Protein AF-A0A1J4K9N5-F1 (afdb_monomer_lite)

Structure (mmCIF, N/CA/C/O backbone):
data_AF-A0A1J4K9N5-F1
#
_entry.id   AF-A0A1J4K9N5-F1
#
loop_
_atom_site.group_PDB
_atom_site.id
_atom_site.type_symbol
_atom_site.label_atom_id
_atom_site.label_alt_id
_atom_site.label_comp_id
_atom_site.label_asym_id
_atom_site.label_entity_id
_atom_site.label_seq_id
_atom_site.pdbx_PDB_ins_code
_atom_site.Cartn_x
_atom_site.Cartn_y
_atom_site.Cartn_z
_atom_site.occupancy
_atom_site.B_iso_or_equiv
_atom_site.auth_seq_id
_atom_site.auth_comp_id
_atom_site.auth_asym_id
_atom_site.auth_atom_id
_atom_site.pdbx_PDB_model_num
ATOM 1 N N . MET A 1 1 ? -30.876 -18.344 47.794 1.00 46.56 1 MET A N 1
ATOM 2 C CA . MET A 1 1 ? -30.012 -17.490 46.956 1.00 46.56 1 MET A CA 1
ATOM 3 C C . MET A 1 1 ? -30.070 -18.061 45.551 1.00 46.56 1 MET A C 1
ATOM 5 O O . MET A 1 1 ? -29.537 -19.138 45.329 1.00 46.56 1 MET A O 1
ATOM 9 N N . LEU A 1 2 ? -30.858 -17.427 44.683 1.00 43.66 2 LEU A N 1
ATOM 10 C CA . LEU A 1 2 ? -31.066 -17.804 43.283 1.00 43.66 2 LEU A CA 1
ATOM 11 C C . LEU A 1 2 ? -29.971 -17.127 42.459 1.00 43.66 2 LEU A C 1
ATOM 13 O O . LEU A 1 2 ? -29.830 -15.909 42.538 1.00 43.66 2 LEU A O 1
ATOM 17 N N . VAL A 1 3 ? -29.173 -17.913 41.740 1.00 49.91 3 VAL A N 1
ATOM 18 C CA . VAL A 1 3 ? -28.167 -17.405 40.804 1.00 49.91 3 VAL A CA 1
ATOM 19 C C . VAL A 1 3 ? -28.665 -17.743 39.407 1.00 49.91 3 VAL A C 1
ATOM 21 O O . VAL A 1 3 ? -28.714 -18.915 39.034 1.00 49.91 3 VAL A O 1
ATOM 24 N N . ASP A 1 4 ? -29.085 -16.712 38.679 1.00 50.59 4 ASP A N 1
ATOM 25 C CA . ASP A 1 4 ? -29.524 -16.798 37.291 1.00 50.59 4 ASP A CA 1
ATOM 26 C C . ASP A 1 4 ? -28.351 -17.196 36.385 1.00 50.59 4 ASP A C 1
ATOM 28 O O . ASP A 1 4 ? -27.328 -16.512 36.312 1.00 50.59 4 ASP A O 1
ATOM 32 N N . GLN A 1 5 ? -28.511 -18.313 35.674 1.00 48.88 5 GLN A N 1
ATOM 33 C CA . GLN A 1 5 ? -27.668 -18.674 34.539 1.00 48.88 5 GLN A CA 1
ATOM 34 C C . GLN A 1 5 ? -28.148 -17.903 33.307 1.00 48.88 5 GLN A C 1
ATOM 36 O O . GLN A 1 5 ? -29.187 -18.215 32.728 1.00 48.88 5 GLN A O 1
ATOM 41 N N . ILE A 1 6 ? -27.378 -16.898 32.893 1.00 50.75 6 ILE A N 1
ATOM 42 C CA . ILE A 1 6 ? -27.563 -16.234 31.602 1.00 50.75 6 ILE A CA 1
ATOM 43 C C . ILE A 1 6 ? -26.941 -17.119 30.519 1.00 50.75 6 ILE A C 1
ATOM 45 O O . ILE A 1 6 ? -25.730 -17.332 30.468 1.00 50.75 6 ILE A O 1
ATOM 49 N N . VAL A 1 7 ? -27.813 -17.636 29.659 1.00 48.59 7 VAL A N 1
ATOM 50 C CA . VAL A 1 7 ? -27.507 -18.375 28.435 1.00 48.59 7 VAL A CA 1
ATOM 51 C C . VAL A 1 7 ? -26.908 -17.407 27.409 1.00 48.59 7 VAL A C 1
ATOM 53 O O . VAL A 1 7 ? -27.599 -16.533 26.893 1.00 48.59 7 VAL A O 1
ATOM 56 N N . LEU A 1 8 ? -25.620 -17.565 27.101 1.00 47.19 8 LEU A N 1
ATOM 57 C CA . LEU A 1 8 ? -24.963 -16.967 25.935 1.00 47.19 8 LEU A CA 1
ATOM 58 C C . LEU A 1 8 ? -24.923 -18.015 24.821 1.00 47.19 8 LEU A C 1
ATOM 60 O O . LEU A 1 8 ? -24.012 -18.830 24.776 1.00 47.19 8 LEU A O 1
ATOM 64 N N . ASN A 1 9 ? -25.919 -17.999 23.940 1.00 48.56 9 ASN A N 1
ATOM 65 C CA . ASN A 1 9 ? -25.899 -18.718 22.668 1.00 48.56 9 ASN A CA 1
ATOM 66 C C . ASN A 1 9 ? -26.819 -17.982 21.694 1.00 48.56 9 ASN A C 1
ATOM 68 O O . ASN A 1 9 ? -28.010 -18.250 21.698 1.00 48.56 9 ASN A O 1
ATOM 72 N N . ASP A 1 10 ? -26.280 -17.044 20.907 1.00 42.91 10 ASP A N 1
ATOM 73 C CA . ASP A 1 10 ? -26.915 -16.570 19.662 1.00 42.91 10 ASP A CA 1
ATOM 74 C C . ASP A 1 10 ? -25.973 -15.657 18.850 1.00 42.91 10 ASP A C 1
ATOM 76 O O . ASP A 1 10 ? -26.214 -14.468 18.656 1.00 42.91 10 ASP A O 1
ATOM 80 N N . PHE A 1 11 ? -24.865 -16.212 18.345 1.00 45.44 11 PHE A N 1
ATOM 81 C CA . PHE A 1 11 ? -23.993 -15.514 17.381 1.00 45.44 11 PHE A CA 1
ATOM 82 C C . PHE A 1 11 ? -23.704 -16.329 16.113 1.00 45.44 11 PHE A C 1
ATOM 84 O O . PHE A 1 11 ? -22.646 -16.213 15.508 1.00 45.44 11 PHE A O 1
ATOM 91 N N . ASN A 1 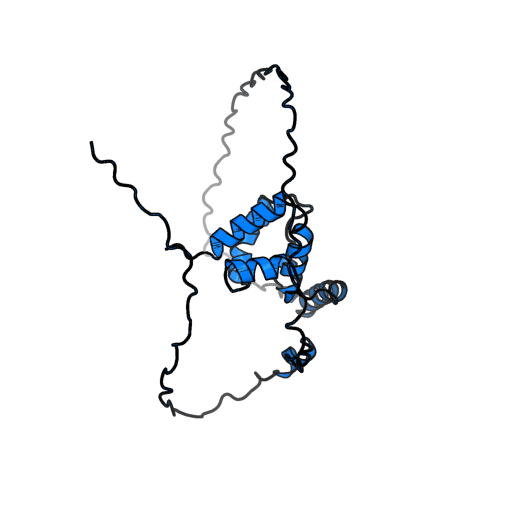12 ? -24.676 -17.130 15.671 1.00 44.84 12 ASN A N 1
ATOM 92 C CA . ASN A 1 12 ? -24.651 -17.765 14.353 1.00 44.84 12 ASN A CA 1
ATOM 93 C C . ASN A 1 12 ? -26.018 -17.634 13.671 1.00 44.84 12 ASN A C 1
ATOM 95 O O . ASN A 1 12 ? -26.790 -18.585 13.589 1.00 44.84 12 ASN A O 1
ATOM 99 N N . ARG A 1 13 ? -26.320 -16.438 13.153 1.00 41.53 13 ARG A N 1
ATOM 100 C CA . ARG A 1 13 ? -27.321 -16.283 12.089 1.00 41.53 13 ARG A CA 1
ATOM 101 C C . ARG A 1 13 ? -26.616 -15.897 10.789 1.00 41.53 13 ARG A C 1
ATOM 103 O O . ARG A 1 13 ? -25.984 -14.842 10.757 1.00 41.53 13 ARG A O 1
ATOM 110 N N . PRO A 1 14 ? -26.736 -16.687 9.710 1.00 45.00 14 PRO A N 1
ATOM 111 C CA . PRO A 1 14 ? -26.337 -16.226 8.389 1.00 45.00 14 PRO A CA 1
ATOM 112 C C . PRO A 1 14 ? -27.265 -15.083 7.954 1.00 45.00 14 PRO A C 1
ATOM 114 O O . PRO A 1 14 ? -28.492 -15.208 7.989 1.00 45.00 14 PRO A O 1
ATOM 117 N N . LEU A 1 15 ? -26.679 -13.953 7.554 1.00 42.34 15 LEU A N 1
ATOM 118 C CA . LEU A 1 15 ? -27.414 -12.847 6.942 1.00 42.34 15 LEU A CA 1
ATOM 119 C C . LEU A 1 15 ? -27.911 -13.291 5.561 1.00 42.34 15 LEU A C 1
ATOM 121 O O . LEU A 1 15 ? -27.152 -13.367 4.597 1.00 42.34 15 LEU A O 1
ATOM 125 N N . ASN A 1 16 ? -29.200 -13.606 5.484 1.00 37.91 16 ASN A N 1
ATOM 126 C CA . ASN A 1 16 ? -29.900 -13.924 4.248 1.00 37.91 16 ASN A CA 1
ATOM 127 C C . ASN A 1 16 ? -30.175 -12.615 3.479 1.00 37.91 16 ASN A C 1
ATOM 129 O O . ASN A 1 16 ? -31.103 -11.881 3.809 1.00 37.91 16 ASN A O 1
ATOM 133 N N . PHE A 1 17 ? -29.354 -12.298 2.473 1.00 45.88 17 PHE A N 1
ATOM 134 C CA . PHE A 1 17 ? -29.485 -11.100 1.623 1.00 45.88 17 PHE A CA 1
ATOM 135 C C . PHE A 1 17 ? -30.453 -11.296 0.438 1.00 45.88 17 PHE A C 1
ATOM 137 O O . PHE A 1 17 ? -30.261 -10.742 -0.643 1.00 45.88 17 PHE A O 1
ATOM 144 N N . SER A 1 18 ? -31.530 -12.052 0.637 1.00 40.12 18 SER A N 1
ATOM 145 C CA . SER A 1 18 ? -32.535 -12.319 -0.400 1.00 40.12 18 SER A CA 1
ATOM 146 C C . SER A 1 18 ? -33.712 -11.342 -0.328 1.00 40.12 18 SER A C 1
ATOM 148 O O . SER A 1 18 ? -34.856 -11.767 -0.242 1.00 40.12 18 SER A O 1
ATOM 150 N N . SER A 1 19 ? -33.452 -10.030 -0.334 1.00 48.50 19 SER A N 1
ATOM 151 C CA . SER A 1 19 ? -34.505 -9.019 -0.547 1.00 48.50 19 SER A CA 1
ATOM 152 C C . SER A 1 19 ? -33.938 -7.607 -0.710 1.00 48.50 19 SER A C 1
ATOM 154 O O . SER A 1 19 ? -34.098 -6.757 0.160 1.00 48.50 19 SER A O 1
ATOM 156 N N . ILE A 1 20 ? -33.303 -7.334 -1.853 1.00 38.91 20 ILE A N 1
ATOM 157 C CA . ILE A 1 20 ? -33.254 -5.978 -2.425 1.00 38.91 20 ILE A CA 1
ATOM 158 C C . ILE A 1 20 ? -33.596 -6.106 -3.908 1.00 38.91 20 ILE A C 1
ATOM 160 O O . ILE A 1 20 ? -32.750 -6.055 -4.796 1.00 38.91 20 ILE A O 1
ATOM 164 N N . SER A 1 21 ? -34.878 -6.333 -4.167 1.00 42.94 21 SER A N 1
ATOM 165 C CA . SER A 1 21 ? -35.480 -6.092 -5.469 1.00 42.94 21 SER A CA 1
ATOM 166 C C . SER A 1 21 ? -36.267 -4.786 -5.390 1.00 42.94 21 SER A C 1
ATOM 168 O O . SER A 1 21 ? -36.983 -4.551 -4.424 1.00 42.94 21 SER A O 1
ATOM 170 N N . GLN A 1 22 ? -36.180 -4.011 -6.473 1.00 42.81 22 GLN A N 1
ATOM 171 C CA . GLN A 1 22 ? -37.105 -2.946 -6.876 1.00 42.81 22 GLN A CA 1
ATOM 172 C C . GLN A 1 22 ? -36.884 -1.545 -6.281 1.00 42.81 22 GLN A C 1
ATOM 174 O O . GLN A 1 22 ? -37.670 -1.052 -5.480 1.00 42.81 22 GLN A O 1
ATOM 179 N N . TYR A 1 23 ? -35.922 -0.816 -6.858 1.00 40.59 23 TYR A N 1
ATOM 180 C CA . TYR A 1 23 ? -36.083 0.628 -7.055 1.00 40.59 23 TYR A CA 1
ATOM 181 C C . TYR A 1 23 ? -36.214 0.942 -8.549 1.00 40.59 23 TYR A C 1
ATOM 183 O O . TYR A 1 23 ? -35.249 1.041 -9.298 1.00 40.59 23 TYR A O 1
ATOM 191 N N . LYS A 1 24 ? -37.486 1.004 -8.947 1.00 39.25 24 LYS A N 1
ATOM 192 C CA . LYS A 1 24 ? -38.124 1.908 -9.914 1.00 39.25 24 LYS A CA 1
ATOM 193 C C . LYS A 1 24 ? -37.169 2.856 -10.669 1.00 39.25 24 LYS A C 1
ATOM 195 O O . LYS A 1 24 ? -36.730 3.870 -10.134 1.00 39.25 24 LYS A O 1
ATOM 200 N N . ILE A 1 25 ? -36.942 2.560 -11.949 1.00 38.38 25 ILE A N 1
ATOM 201 C CA . ILE A 1 25 ? -36.422 3.512 -12.939 1.00 38.38 25 ILE A CA 1
ATOM 202 C C . ILE A 1 25 ? -37.556 4.500 -13.236 1.00 38.38 25 ILE A C 1
ATOM 204 O O . ILE A 1 25 ? -38.575 4.125 -13.813 1.00 38.38 25 ILE A O 1
ATOM 208 N N . ALA A 1 26 ? -37.403 5.747 -12.796 1.00 40.56 26 ALA A N 1
ATOM 209 C CA . ALA A 1 26 ? -38.238 6.854 -13.239 1.00 40.56 26 ALA A CA 1
ATOM 210 C C . ALA A 1 26 ? -37.535 7.556 -14.409 1.00 40.56 26 ALA A C 1
ATOM 212 O O . ALA A 1 26 ? -36.378 7.961 -14.299 1.00 40.56 26 ALA A O 1
ATOM 213 N N . ASN A 1 27 ? -38.252 7.645 -15.527 1.00 40.47 27 ASN A N 1
ATOM 214 C CA . ASN A 1 27 ? -37.846 8.291 -16.768 1.00 40.47 27 ASN A CA 1
ATOM 215 C C . ASN A 1 27 ? -37.402 9.743 -16.548 1.00 40.47 27 ASN A C 1
ATOM 217 O O . ASN A 1 27 ? -38.128 10.540 -15.956 1.00 40.47 27 ASN A O 1
ATOM 221 N N . LEU A 1 28 ? -36.243 10.090 -17.106 1.00 39.09 28 LEU A N 1
ATOM 222 C CA . LEU A 1 28 ? -35.783 11.464 -17.295 1.00 39.09 28 LEU A CA 1
ATOM 223 C C . LEU A 1 28 ? -35.374 11.616 -18.764 1.00 39.09 28 LEU A C 1
ATOM 225 O O . LEU A 1 28 ? -34.211 11.494 -19.139 1.00 39.09 28 LEU A O 1
ATOM 229 N N . GLU A 1 29 ? -36.381 11.842 -19.606 1.00 47.94 29 GLU A N 1
ATOM 230 C CA . GLU A 1 29 ? -36.210 12.431 -20.930 1.00 47.94 29 GLU A CA 1
ATOM 231 C C . GLU A 1 29 ? -36.034 13.943 -20.758 1.00 47.94 29 GLU A C 1
ATOM 233 O O . GLU A 1 29 ? -37.021 14.654 -20.602 1.00 47.94 29 GLU A O 1
ATOM 238 N N . VAL A 1 30 ? -34.800 14.459 -20.796 1.00 40.97 30 VAL A N 1
ATOM 239 C CA . VAL A 1 30 ? -34.563 15.879 -21.106 1.00 40.97 30 VAL A CA 1
ATOM 240 C C . VAL A 1 30 ? -33.263 16.048 -21.904 1.00 40.97 30 VAL A C 1
ATOM 242 O O . VAL A 1 30 ? -32.161 15.897 -21.391 1.00 40.97 30 VAL A O 1
ATOM 245 N N . ASN A 1 31 ? -33.459 16.431 -23.167 1.00 34.97 31 ASN A N 1
ATOM 246 C CA . ASN A 1 31 ? -32.589 17.194 -24.066 1.00 34.97 31 ASN A CA 1
ATOM 247 C C . ASN A 1 31 ? -31.181 16.684 -24.411 1.00 34.97 31 ASN A C 1
ATOM 249 O O . ASN A 1 31 ? -30.160 17.073 -23.846 1.00 34.97 31 ASN A O 1
ATOM 253 N N . ASN A 1 32 ? -31.148 16.000 -25.555 1.00 39.22 32 ASN A N 1
ATOM 254 C CA . ASN A 1 32 ? -30.064 16.080 -26.526 1.00 39.22 32 ASN A CA 1
ATOM 255 C C . ASN A 1 32 ? -29.817 17.535 -26.962 1.00 39.22 32 ASN A C 1
ATOM 257 O O . ASN A 1 32 ? -30.654 18.111 -27.652 1.00 39.22 32 ASN A O 1
ATOM 261 N N . ASN A 1 33 ? -28.641 18.097 -26.660 1.00 39.88 33 ASN A N 1
ATOM 262 C CA . ASN A 1 33 ? -27.932 18.952 -27.616 1.00 39.88 33 ASN A CA 1
ATOM 263 C C . ASN A 1 33 ? -26.447 19.152 -27.253 1.00 39.88 33 ASN A C 1
ATOM 265 O O . ASN A 1 33 ? -26.098 19.817 -26.286 1.00 39.88 33 ASN A O 1
ATOM 269 N N . LYS A 1 34 ? -25.587 18.612 -28.129 1.00 48.94 34 LYS A N 1
ATOM 270 C CA . LYS A 1 34 ? -24.224 19.067 -28.459 1.00 48.94 34 LYS A CA 1
ATOM 271 C C . LYS A 1 34 ? -23.228 19.295 -27.310 1.00 48.94 34 LYS A C 1
ATOM 273 O O . LYS A 1 34 ? -22.887 20.433 -27.034 1.00 48.94 34 LYS A O 1
ATOM 278 N N . VAL A 1 35 ? -22.573 18.219 -26.859 1.00 42.09 35 VAL A N 1
ATOM 279 C CA . VAL A 1 35 ? -21.094 18.171 -26.745 1.00 42.09 35 VAL A CA 1
ATOM 280 C C . VAL A 1 35 ? -20.620 16.737 -27.029 1.00 42.09 35 VAL A C 1
ATOM 282 O O . VAL A 1 35 ? -20.285 15.965 -26.137 1.00 42.09 35 VAL A O 1
ATOM 285 N N . SER A 1 36 ? -20.591 16.348 -28.306 1.00 47.94 36 SER A N 1
ATOM 286 C CA . SER A 1 36 ? -19.758 15.224 -28.741 1.00 47.94 36 SER A CA 1
ATOM 287 C C . SER A 1 36 ? -18.321 15.712 -28.869 1.00 47.94 36 SER A C 1
ATOM 289 O O . SER A 1 36 ? -18.050 16.560 -29.718 1.00 47.94 36 SER A O 1
ATOM 291 N N . ARG A 1 37 ? -17.400 15.117 -28.104 1.00 45.62 37 ARG A N 1
ATOM 292 C CA . ARG A 1 37 ? -16.232 14.395 -28.648 1.00 45.62 37 ARG A CA 1
ATOM 293 C C . ARG A 1 37 ? -15.319 13.884 -27.524 1.00 45.62 37 ARG A C 1
ATOM 295 O O . ARG A 1 37 ? -14.728 14.666 -26.791 1.00 45.62 37 ARG A O 1
ATOM 302 N N . LYS A 1 38 ? -15.132 12.557 -27.555 1.00 43.88 38 LYS A N 1
ATOM 303 C CA . LYS A 1 38 ? -14.013 11.757 -27.022 1.00 43.88 38 LYS A CA 1
ATOM 304 C C . LYS A 1 38 ? -14.015 11.429 -25.526 1.00 43.88 38 LYS A C 1
ATOM 306 O O . LYS A 1 38 ? -13.127 11.849 -24.802 1.00 43.88 38 LYS A O 1
ATOM 311 N N . LEU A 1 39 ? -14.931 10.556 -25.113 1.00 47.91 39 LEU A N 1
ATOM 312 C CA . LEU A 1 39 ? -14.767 9.702 -23.929 1.00 47.91 39 LEU A CA 1
ATOM 313 C C . LEU A 1 39 ? -15.446 8.354 -24.206 1.00 47.91 39 LEU A C 1
ATOM 315 O O . LEU A 1 39 ? -16.543 8.072 -23.741 1.00 47.91 39 LEU A O 1
ATOM 319 N N . SER A 1 40 ? -14.807 7.538 -25.039 1.00 47.38 40 SER A N 1
ATOM 320 C CA . SER A 1 40 ? -15.185 6.135 -25.222 1.00 47.38 40 SER A CA 1
ATOM 321 C C . SER A 1 40 ? -13.990 5.315 -25.710 1.00 47.38 40 SER A C 1
ATOM 323 O O . SER A 1 40 ? -14.100 4.570 -26.677 1.00 47.38 40 SER A O 1
ATOM 325 N N . ASP A 1 41 ? -12.846 5.425 -25.030 1.00 46.03 41 ASP A N 1
ATOM 326 C CA . ASP A 1 41 ? -11.816 4.378 -25.088 1.00 46.03 41 ASP A CA 1
ATOM 327 C C . ASP A 1 41 ? -12.187 3.272 -24.093 1.00 46.03 41 ASP A C 1
ATOM 329 O O . ASP A 1 41 ? -11.525 3.017 -23.088 1.00 46.03 41 ASP A O 1
ATOM 333 N N . ARG A 1 42 ? -13.304 2.600 -24.391 1.00 46.03 42 ARG A N 1
ATOM 334 C CA . ARG A 1 42 ? -13.697 1.339 -23.748 1.00 46.03 42 ARG A CA 1
ATOM 335 C C . ARG A 1 42 ? -12.701 0.213 -24.091 1.00 46.03 42 ARG A C 1
ATOM 337 O O . ARG A 1 42 ? -12.612 -0.765 -23.362 1.00 46.03 42 ARG A O 1
ATOM 344 N N . SER A 1 43 ? -11.875 0.424 -25.122 1.00 47.75 43 SER A N 1
ATOM 345 C CA . SER A 1 43 ? -10.776 -0.445 -25.564 1.00 47.75 43 SER A CA 1
ATOM 346 C C . SER A 1 43 ? -9.551 -0.441 -24.637 1.00 47.75 43 SER A C 1
ATOM 348 O O . SER A 1 43 ? -8.713 -1.337 -24.734 1.00 47.75 43 SER A O 1
ATOM 350 N N . PHE A 1 44 ? -9.420 0.531 -23.721 1.00 53.69 44 PHE A N 1
ATOM 351 C CA . PHE A 1 44 ? -8.272 0.567 -22.808 1.00 53.69 44 PHE A CA 1
ATOM 352 C C . PHE A 1 44 ? -8.387 -0.473 -21.688 1.00 53.69 44 PHE A C 1
ATOM 354 O O . PHE A 1 44 ? -7.376 -1.031 -21.274 1.00 53.69 44 PHE A O 1
ATOM 361 N N . PHE A 1 45 ? -9.600 -0.760 -21.206 1.00 46.47 45 PHE A N 1
ATOM 362 C CA . PHE A 1 45 ? -9.787 -1.733 -20.126 1.00 46.47 45 PHE A CA 1
ATOM 363 C C . PHE A 1 45 ? -9.715 -3.184 -20.626 1.00 46.47 45 PHE A C 1
ATOM 365 O O . PHE A 1 45 ? -9.096 -4.009 -19.965 1.00 46.47 45 PHE A O 1
ATOM 372 N N . GLU A 1 46 ? -10.229 -3.501 -21.816 1.00 54.31 46 GLU A N 1
ATOM 373 C CA . GLU A 1 46 ? -10.187 -4.879 -22.341 1.00 54.31 46 GLU A CA 1
ATOM 374 C C . GLU A 1 46 ? -8.778 -5.349 -22.730 1.00 54.31 46 GLU A C 1
ATOM 376 O O . GLU A 1 46 ? -8.478 -6.534 -22.647 1.00 54.31 46 GLU A O 1
ATOM 381 N N . LYS A 1 47 ? -7.861 -4.439 -23.085 1.00 52.97 47 LYS A N 1
ATOM 382 C CA . LYS A 1 47 ? -6.503 -4.828 -23.503 1.00 52.97 47 LYS A CA 1
ATOM 383 C C . LYS A 1 47 ? -5.603 -5.309 -22.352 1.00 52.97 47 LYS A C 1
ATOM 385 O O . LYS A 1 47 ? -4.595 -5.962 -22.609 1.00 52.97 47 LYS A O 1
ATOM 390 N N . TYR A 1 48 ? -5.929 -4.968 -21.104 1.00 51.94 48 TYR A N 1
ATOM 391 C CA . TYR A 1 48 ? -5.091 -5.282 -19.934 1.00 51.94 48 TYR A CA 1
ATOM 392 C C . TYR A 1 48 ? -5.738 -6.243 -18.937 1.00 51.94 48 TYR A C 1
ATOM 394 O O . TYR A 1 48 ? -5.053 -6.733 -18.041 1.00 51.94 48 TYR A O 1
ATOM 402 N N . TYR A 1 49 ? -7.025 -6.535 -19.100 1.00 47.06 49 TYR A N 1
ATOM 403 C CA . TYR A 1 49 ? -7.719 -7.554 -18.331 1.00 47.06 49 TYR A CA 1
ATOM 404 C C . TYR A 1 49 ? -8.140 -8.654 -19.303 1.00 47.06 49 TYR A C 1
ATOM 406 O O . TYR A 1 49 ? -9.179 -8.550 -19.947 1.00 47.06 49 TYR A O 1
ATOM 414 N N . ASN A 1 50 ? -7.319 -9.705 -19.412 1.00 44.12 50 ASN A N 1
ATOM 415 C CA . ASN A 1 50 ? -7.765 -10.990 -19.949 1.00 44.12 50 ASN A CA 1
ATOM 416 C C . ASN A 1 50 ? -8.831 -11.526 -18.989 1.00 44.12 50 ASN A C 1
ATOM 418 O O . ASN A 1 50 ? -8.528 -12.232 -18.029 1.00 44.12 50 ASN A O 1
ATOM 422 N N . ILE A 1 51 ? -10.078 -11.121 -19.204 1.00 45.94 51 ILE A N 1
ATOM 423 C CA . ILE A 1 51 ? -11.230 -11.755 -18.581 1.00 45.94 51 ILE A CA 1
ATOM 424 C C . ILE A 1 51 ? -11.402 -13.065 -19.344 1.00 45.94 51 ILE A C 1
ATOM 426 O O . ILE A 1 51 ? -12.014 -13.101 -20.408 1.00 45.94 51 ILE A O 1
ATOM 430 N N . VAL A 1 52 ? -10.765 -14.122 -18.843 1.00 45.72 52 VAL A N 1
ATOM 431 C CA . VAL A 1 52 ? -11.058 -15.485 -19.285 1.00 45.72 52 VAL A CA 1
ATOM 432 C C . VAL A 1 52 ? -12.504 -15.760 -18.862 1.00 45.72 52 VAL A C 1
ATOM 434 O O . VAL A 1 52 ? -12.803 -15.611 -17.673 1.00 45.72 52 VAL A O 1
ATOM 437 N N . PRO A 1 53 ? -13.421 -16.087 -19.788 1.00 42.38 53 PRO A N 1
ATOM 438 C CA . PRO A 1 53 ? -14.734 -16.569 -19.398 1.00 42.38 53 PRO A CA 1
ATOM 439 C C . PRO A 1 53 ? -14.535 -17.849 -18.582 1.00 42.38 53 PRO A C 1
ATOM 441 O O . PRO A 1 53 ? -13.951 -18.818 -19.062 1.00 42.38 53 PRO A O 1
ATOM 444 N N . VAL A 1 54 ? -14.951 -17.810 -17.316 1.00 47.34 54 VAL A N 1
ATOM 445 C CA . VAL A 1 54 ? -15.033 -18.991 -16.455 1.00 47.34 54 VAL A CA 1
ATOM 446 C C . VAL A 1 54 ? -16.201 -19.811 -16.988 1.00 47.34 54 VAL A C 1
ATOM 448 O O . VAL A 1 54 ? -17.358 -19.530 -16.688 1.00 47.34 54 VAL A O 1
ATOM 451 N N . GLU A 1 55 ? -15.895 -20.754 -17.872 1.00 49.50 55 GLU A N 1
ATOM 452 C CA . GLU A 1 55 ? -16.829 -21.793 -18.276 1.00 49.50 55 GLU A CA 1
ATOM 453 C C . GLU A 1 55 ? -16.837 -22.887 -17.198 1.00 49.50 55 GLU A C 1
ATOM 455 O O . GLU A 1 55 ? -15.793 -23.437 -16.852 1.00 49.50 55 GLU A O 1
ATOM 460 N N . ASN A 1 56 ? -18.048 -23.194 -16.728 1.00 45.28 56 ASN A N 1
ATOM 461 C CA . ASN A 1 56 ? -18.462 -24.426 -16.053 1.00 45.28 56 ASN A CA 1
ATOM 462 C C . ASN A 1 56 ? -18.004 -24.610 -14.594 1.00 45.28 56 ASN A C 1
ATOM 464 O O . ASN A 1 56 ? -17.063 -25.337 -14.281 1.00 45.28 56 ASN A O 1
ATOM 468 N N . GLU A 1 57 ? -18.777 -24.008 -13.688 1.00 52.44 57 GLU A N 1
ATOM 469 C CA . GLU A 1 57 ? -19.106 -24.630 -12.404 1.00 52.44 57 GLU A CA 1
ATOM 470 C C . GLU A 1 57 ? -20.144 -25.726 -12.682 1.00 52.44 57 GLU A C 1
ATOM 472 O O . GLU A 1 57 ? -21.250 -25.382 -13.073 1.00 52.44 57 GLU A O 1
ATOM 477 N N . ASP A 1 58 ? -19.772 -27.005 -12.575 1.00 57.72 58 ASP A N 1
ATOM 478 C CA . ASP A 1 58 ? -20.666 -28.142 -12.271 1.00 57.72 58 ASP A CA 1
ATOM 479 C C . ASP A 1 58 ? -19.874 -29.450 -12.430 1.00 57.72 58 ASP A C 1
ATOM 481 O O . ASP A 1 58 ? -19.959 -30.099 -13.461 1.00 57.72 58 ASP A O 1
ATOM 485 N N . GLU A 1 59 ? -19.036 -29.789 -11.443 1.00 56.34 59 GLU A N 1
ATOM 486 C CA . GLU A 1 59 ? -18.542 -31.149 -11.124 1.00 56.34 59 GLU A CA 1
ATOM 487 C C . GLU A 1 59 ? -17.328 -31.008 -10.193 1.00 56.34 59 GLU A C 1
ATOM 489 O O . GLU A 1 59 ? -16.231 -30.799 -10.683 1.00 56.34 59 GLU A O 1
ATOM 494 N N . MET A 1 60 ? -17.509 -31.047 -8.864 1.00 54.81 60 MET A N 1
ATOM 495 C CA . MET A 1 60 ? -16.514 -31.485 -7.845 1.00 54.81 60 MET A CA 1
ATOM 496 C C . MET A 1 60 ? -17.056 -31.238 -6.419 1.00 54.81 60 MET A C 1
ATOM 498 O O . MET A 1 60 ? -16.394 -30.632 -5.579 1.00 54.81 60 MET A O 1
ATOM 502 N N . ASN A 1 61 ? -18.277 -31.701 -6.126 1.00 53.22 61 ASN A N 1
ATOM 503 C CA . ASN A 1 61 ? -18.874 -31.584 -4.785 1.00 53.22 61 ASN A CA 1
ATOM 504 C C . ASN A 1 61 ? -18.846 -32.886 -3.964 1.00 53.22 61 ASN A C 1
ATOM 506 O O . ASN A 1 61 ? -19.531 -32.977 -2.954 1.00 53.22 61 ASN A O 1
ATOM 510 N N . ASP A 1 62 ? -18.030 -33.871 -4.346 1.00 56.59 62 ASP A N 1
ATOM 511 C CA . ASP A 1 62 ? -17.991 -35.175 -3.672 1.00 56.59 62 ASP A CA 1
ATOM 512 C C . ASP A 1 62 ? -16.558 -35.699 -3.508 1.00 56.59 62 ASP A C 1
ATOM 514 O O . ASP A 1 62 ? -16.210 -36.702 -4.116 1.00 56.59 62 ASP A O 1
ATOM 518 N N . MET A 1 63 ? -15.691 -35.046 -2.712 1.00 57.53 63 MET A N 1
ATOM 519 C CA . MET A 1 63 ? -14.530 -35.758 -2.126 1.00 57.53 63 MET A CA 1
ATOM 520 C C . MET A 1 63 ? -13.706 -34.999 -1.072 1.00 57.53 63 MET A C 1
ATOM 522 O O . MET A 1 63 ? -12.486 -34.975 -1.155 1.00 57.53 63 MET A O 1
ATOM 526 N N . PHE A 1 64 ? -14.302 -34.423 -0.026 1.00 54.84 64 PHE A N 1
ATOM 527 C CA . PHE A 1 64 ? -13.496 -34.043 1.149 1.00 54.84 64 PHE A CA 1
ATOM 528 C C . PHE A 1 64 ? -14.231 -34.335 2.458 1.00 54.84 64 PHE A C 1
ATOM 530 O O . PHE A 1 64 ? -14.937 -33.494 3.006 1.00 54.84 64 PHE A O 1
ATOM 537 N N . GLN A 1 65 ? -14.032 -35.549 2.981 1.00 59.75 65 GLN A N 1
ATOM 538 C CA . GLN A 1 65 ? -14.209 -35.803 4.410 1.00 59.75 65 GLN A CA 1
ATOM 539 C C . GLN A 1 65 ? -12.985 -35.255 5.163 1.00 59.75 65 GLN A C 1
ATOM 541 O O . GLN A 1 65 ? -11.854 -35.533 4.755 1.00 59.75 65 GLN A O 1
ATOM 546 N N . PRO A 1 66 ? -13.167 -34.489 6.252 1.00 51.94 66 PRO A N 1
ATOM 547 C CA . PRO A 1 66 ? -12.053 -34.055 7.082 1.00 51.94 66 PRO A CA 1
ATOM 548 C C . PRO A 1 66 ? -11.442 -35.258 7.828 1.00 51.94 66 PRO A C 1
ATOM 550 O O . PRO A 1 66 ? -12.189 -36.063 8.391 1.00 51.94 66 PRO A O 1
ATOM 553 N N . PRO A 1 67 ? -10.104 -35.397 7.877 1.00 56.06 67 PRO A N 1
ATOM 554 C CA . PRO A 1 67 ? -9.467 -36.389 8.731 1.00 56.06 67 PRO A CA 1
ATOM 555 C C . PRO A 1 67 ? -9.715 -36.042 10.203 1.00 56.06 67 PRO A C 1
ATOM 557 O O . PRO A 1 67 ? -9.583 -34.891 10.619 1.00 56.06 67 PRO A O 1
ATOM 560 N N . GLN A 1 68 ? -10.084 -37.051 10.991 1.00 48.53 68 GLN A N 1
ATOM 561 C CA . GLN A 1 68 ? -10.204 -36.925 12.437 1.00 48.53 68 GLN A CA 1
ATOM 562 C C . GLN A 1 68 ? -8.813 -36.751 13.051 1.00 48.53 68 GLN A C 1
ATOM 564 O O . GLN A 1 68 ? -8.019 -37.689 13.089 1.00 48.53 68 GLN A O 1
ATOM 569 N N . THR A 1 69 ? -8.520 -35.546 13.532 1.00 50.34 69 THR A N 1
ATOM 570 C CA . THR A 1 69 ? -7.302 -35.264 14.292 1.00 50.34 69 THR A CA 1
ATOM 571 C C . THR A 1 69 ? -7.480 -35.775 15.718 1.00 50.34 69 THR A C 1
ATOM 573 O O . THR A 1 69 ? -8.350 -35.312 16.457 1.00 50.34 69 THR A O 1
ATOM 576 N N . GLN A 1 70 ? -6.672 -36.764 16.086 1.00 46.72 70 GLN A N 1
ATOM 577 C CA . GLN A 1 70 ? -6.586 -37.290 17.442 1.00 46.72 70 GLN A CA 1
ATOM 578 C C . GLN A 1 70 ? -5.939 -36.242 18.358 1.00 46.72 70 GLN A C 1
ATOM 580 O O . GLN A 1 70 ? -4.932 -35.628 18.014 1.00 46.72 70 GLN A O 1
ATOM 585 N N . ASN A 1 71 ? -6.560 -36.026 19.517 1.00 47.00 71 ASN A N 1
ATOM 586 C CA . ASN A 1 71 ? -6.036 -35.198 20.594 1.00 47.00 71 ASN A CA 1
ATOM 587 C C . ASN A 1 71 ? -4.882 -35.937 21.284 1.00 47.00 71 ASN A C 1
ATOM 589 O O . ASN A 1 71 ? -5.131 -36.813 22.110 1.00 47.00 71 ASN A O 1
ATOM 593 N N . GLU A 1 72 ? -3.640 -35.560 20.989 1.00 50.00 72 GLU A N 1
ATOM 594 C CA . GLU A 1 72 ? -2.484 -35.901 21.820 1.00 50.00 72 GLU A CA 1
ATOM 595 C C . GLU A 1 72 ? -2.087 -34.671 22.640 1.00 50.00 72 GLU A C 1
ATOM 597 O O . GLU A 1 72 ? -1.621 -33.650 22.138 1.00 50.00 72 GLU A O 1
ATOM 602 N N . SER A 1 73 ? -2.366 -34.755 23.937 1.00 55.47 73 SER A N 1
ATOM 603 C CA . SER A 1 73 ? -1.976 -33.783 24.946 1.00 55.47 73 SER A CA 1
ATOM 604 C C . SER A 1 73 ? -0.497 -33.963 25.294 1.00 55.47 73 SER A C 1
ATOM 606 O O . SER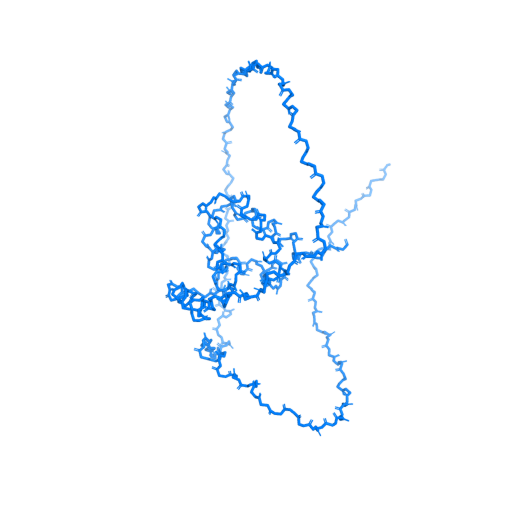 A 1 73 ? -0.163 -34.782 26.151 1.00 55.47 73 SER A O 1
ATOM 608 N N . GLU A 1 74 ? 0.386 -33.196 24.657 1.00 49.97 74 GLU A N 1
ATOM 609 C CA . GLU A 1 74 ? 1.787 -33.095 25.070 1.00 49.97 74 GLU A CA 1
ATOM 610 C C . GLU A 1 74 ? 1.959 -32.015 26.147 1.00 49.97 74 GLU A C 1
ATOM 612 O O . GLU A 1 74 ? 1.772 -30.816 25.938 1.00 49.97 74 GLU A O 1
ATOM 617 N N . SER A 1 75 ? 2.304 -32.476 27.346 1.00 54.66 75 SER A N 1
ATOM 618 C CA . SER A 1 75 ? 2.702 -31.667 28.491 1.00 54.66 75 SER A CA 1
ATOM 619 C C . SER A 1 75 ? 4.126 -31.132 28.303 1.00 54.66 75 SER A C 1
ATOM 621 O O . SER A 1 75 ? 5.079 -31.913 28.309 1.00 54.66 75 SER A O 1
ATOM 623 N N . TYR A 1 76 ? 4.297 -29.811 28.209 1.00 62.72 76 TYR A N 1
ATOM 624 C CA . TYR A 1 76 ? 5.624 -29.185 28.229 1.00 62.72 76 TYR A CA 1
ATOM 625 C C . TYR A 1 76 ? 6.073 -28.863 29.665 1.00 62.72 76 TYR A C 1
ATOM 627 O O . TYR A 1 76 ? 5.317 -28.235 30.413 1.00 62.72 76 TYR A O 1
ATOM 635 N N . PRO A 1 77 ? 7.306 -29.225 30.065 1.00 62.03 77 PRO A N 1
ATOM 636 C CA . PRO A 1 77 ? 7.858 -28.826 31.351 1.00 62.03 77 PRO A CA 1
ATOM 637 C C . PRO A 1 77 ? 8.255 -27.345 31.345 1.00 62.03 77 PRO A C 1
ATOM 639 O O . PRO A 1 77 ? 9.055 -26.876 30.534 1.00 62.03 77 PRO A O 1
ATOM 642 N N . SER A 1 78 ? 7.700 -26.610 32.306 1.00 56.78 78 SER A N 1
ATOM 643 C CA . SER A 1 78 ? 8.062 -25.235 32.632 1.00 56.78 78 SER A CA 1
ATOM 644 C C . SER A 1 78 ? 9.494 -25.167 33.168 1.00 56.78 78 SER A C 1
ATOM 646 O O . SER A 1 78 ? 9.812 -25.800 34.172 1.00 56.78 78 SER A O 1
ATOM 648 N N . SER A 1 79 ? 10.348 -24.364 32.532 1.00 60.19 79 SER A N 1
ATOM 649 C CA . SER A 1 79 ? 11.656 -23.986 33.081 1.00 60.19 79 SER A CA 1
ATOM 650 C C . SER A 1 79 ? 11.650 -22.503 33.460 1.00 60.19 79 SER A C 1
ATOM 652 O O . SER A 1 79 ? 11.291 -21.674 32.620 1.00 60.19 79 SER A O 1
ATOM 654 N N . PRO A 1 80 ? 12.049 -22.136 34.691 1.00 61.97 80 PRO A N 1
ATOM 655 C CA . PRO A 1 80 ? 12.169 -20.747 35.100 1.00 61.97 80 PRO A CA 1
ATOM 656 C C . PRO A 1 80 ? 13.551 -20.215 34.708 1.00 61.97 80 PRO A C 1
ATOM 658 O O . PRO A 1 80 ? 14.568 -20.682 35.215 1.00 61.97 80 PRO A O 1
ATOM 661 N N . ILE A 1 81 ? 13.606 -19.212 33.831 1.00 50.44 81 ILE A N 1
ATOM 662 C CA . ILE A 1 81 ? 14.839 -18.451 33.589 1.00 50.44 81 ILE A CA 1
ATOM 663 C C . ILE A 1 81 ? 14.700 -17.104 34.295 1.00 50.44 81 ILE A C 1
ATOM 665 O O . ILE A 1 81 ? 14.176 -16.131 33.758 1.00 50.44 81 ILE A O 1
ATOM 669 N N . SER A 1 82 ? 15.167 -17.072 35.543 1.00 53.97 82 SER A N 1
ATOM 670 C CA . SER A 1 82 ? 15.419 -15.849 36.297 1.00 53.97 82 SER A CA 1
ATOM 671 C C . SER A 1 82 ? 16.727 -15.217 35.808 1.00 53.97 82 SER A C 1
ATOM 673 O O . SER A 1 82 ? 17.813 -15.583 36.255 1.00 53.97 82 SER A O 1
ATOM 675 N N . GLY A 1 83 ? 16.627 -14.275 34.873 1.00 50.00 83 GLY A N 1
ATOM 676 C CA . GLY A 1 83 ? 17.733 -13.413 34.457 1.00 50.00 83 GLY A CA 1
ATOM 677 C C . GLY A 1 83 ? 17.580 -12.024 35.065 1.00 50.00 83 GLY A C 1
ATOM 678 O O . GLY A 1 83 ? 16.918 -11.166 34.490 1.00 50.00 83 GLY A O 1
ATOM 679 N N . PHE A 1 84 ? 18.172 -11.818 36.240 1.00 52.47 84 PHE A N 1
ATOM 680 C CA . PHE A 1 84 ? 18.359 -10.505 36.860 1.00 52.47 84 PHE A CA 1
ATOM 681 C C . PHE A 1 84 ? 19.284 -9.661 35.966 1.00 52.47 84 PHE A C 1
ATOM 683 O O . PHE A 1 84 ? 20.477 -9.945 35.871 1.00 52.47 84 PHE A O 1
ATOM 690 N N . PHE A 1 85 ? 18.755 -8.623 35.318 1.00 54.31 85 PHE A N 1
ATOM 691 C CA . PHE A 1 85 ? 19.577 -7.605 34.661 1.00 54.31 85 PHE A CA 1
ATOM 692 C C . PHE A 1 85 ? 19.789 -6.426 35.625 1.00 54.31 85 PHE A C 1
ATOM 694 O O . PHE A 1 85 ? 18.804 -5.872 36.117 1.00 54.31 85 PHE A O 1
ATOM 701 N N . PRO A 1 86 ? 21.038 -6.025 35.924 1.00 60.69 86 PRO A N 1
ATOM 702 C CA . PRO A 1 86 ? 21.305 -4.866 36.764 1.00 60.69 86 PRO A CA 1
ATOM 703 C C . PRO A 1 86 ? 20.980 -3.574 36.006 1.00 60.69 86 PRO A C 1
ATOM 705 O O . PRO A 1 86 ? 21.603 -3.240 34.999 1.00 60.69 86 PRO A O 1
ATOM 708 N N . THR A 1 87 ? 19.999 -2.831 36.511 1.00 49.22 87 THR A N 1
ATOM 709 C CA . THR A 1 87 ? 19.621 -1.503 36.022 1.00 49.22 87 THR A CA 1
ATOM 710 C C . THR A 1 87 ? 20.708 -0.496 36.397 1.00 49.22 87 THR A C 1
ATOM 712 O O . THR A 1 87 ? 20.712 0.059 37.494 1.00 49.22 87 THR A O 1
ATOM 715 N N . SER A 1 88 ? 21.666 -0.261 35.501 1.00 55.88 88 SER A N 1
ATOM 716 C CA . SER A 1 88 ? 22.621 0.839 35.647 1.00 55.88 88 SER A CA 1
ATOM 717 C C . SER A 1 88 ? 21.918 2.164 35.350 1.00 55.88 88 SER A C 1
ATOM 719 O O . SER A 1 88 ? 21.573 2.469 34.210 1.00 55.88 88 SER A O 1
ATOM 721 N N . TYR A 1 89 ? 21.686 2.950 36.394 1.00 58.19 89 TYR A N 1
ATOM 722 C CA . TYR A 1 89 ? 21.204 4.325 36.311 1.00 58.19 89 TYR A CA 1
ATOM 723 C C . TYR A 1 89 ? 22.274 5.199 35.640 1.00 58.19 89 TYR A C 1
ATOM 725 O O . TYR A 1 89 ? 23.356 5.424 36.176 1.00 58.19 89 TYR A O 1
ATOM 733 N N . MET A 1 90 ? 21.972 5.679 34.435 1.00 60.03 90 MET A N 1
ATOM 734 C CA . MET A 1 90 ? 22.763 6.696 33.746 1.00 60.03 90 MET A CA 1
ATOM 735 C C . MET A 1 90 ? 22.427 8.063 34.347 1.00 60.03 90 MET A C 1
ATOM 737 O O . MET A 1 90 ? 21.315 8.567 34.190 1.00 60.03 90 MET A O 1
ATOM 741 N N . THR A 1 91 ? 23.390 8.661 35.045 1.00 70.81 91 THR A N 1
ATOM 742 C CA . THR A 1 91 ? 23.320 10.050 35.510 1.00 70.81 91 THR A CA 1
ATOM 743 C C . THR A 1 91 ? 23.265 10.976 34.298 1.00 70.81 91 THR A C 1
ATOM 745 O O . THR A 1 91 ? 24.248 11.131 33.575 1.00 70.81 91 THR A O 1
ATOM 748 N N . VAL A 1 92 ? 22.106 11.591 34.061 1.00 63.84 92 VAL A N 1
ATOM 749 C CA . VAL A 1 92 ? 21.923 12.590 33.003 1.00 63.84 92 VAL A CA 1
ATOM 750 C C . VAL A 1 92 ? 22.636 13.871 33.427 1.00 63.84 92 VAL A C 1
ATOM 752 O O . VAL A 1 92 ? 22.200 14.571 34.339 1.00 63.84 92 VAL A O 1
ATOM 755 N N . GLN A 1 93 ? 23.759 14.163 32.774 1.00 66.12 93 GLN A N 1
ATOM 756 C CA . GLN A 1 93 ? 24.492 15.411 32.952 1.00 66.12 93 GLN A CA 1
ATOM 757 C C . GLN A 1 93 ? 23.650 16.561 32.383 1.00 66.12 93 GLN A C 1
ATOM 759 O O . GLN A 1 93 ? 23.396 16.641 31.181 1.00 66.12 93 GLN A O 1
ATOM 764 N N . GLN A 1 94 ? 23.173 17.427 33.270 1.00 70.38 94 GLN A N 1
ATOM 765 C CA . GLN A 1 94 ? 22.343 18.575 32.935 1.00 70.38 94 GLN A CA 1
ATOM 766 C C . GLN A 1 94 ? 23.206 19.635 32.240 1.00 70.38 94 GLN A C 1
ATOM 768 O O . GLN A 1 94 ? 24.021 20.305 32.872 1.00 70.38 94 GLN A O 1
ATOM 773 N N . ILE A 1 95 ? 23.061 19.757 30.920 1.00 72.56 95 ILE A N 1
ATOM 774 C CA . ILE A 1 95 ? 23.760 20.774 30.131 1.00 72.56 95 ILE A CA 1
ATOM 775 C C . ILE A 1 95 ? 23.028 22.113 30.336 1.00 72.56 95 ILE A C 1
ATOM 777 O O . ILE A 1 95 ? 21.821 22.179 30.089 1.00 72.56 95 ILE A O 1
ATOM 781 N N . PRO A 1 96 ? 23.708 23.181 30.792 1.00 69.56 96 PRO A N 1
ATOM 782 C CA . PRO A 1 96 ? 23.091 24.490 30.964 1.00 69.56 96 PRO A CA 1
ATOM 783 C C . PRO A 1 96 ? 22.666 25.058 29.605 1.00 69.56 96 PRO A C 1
ATOM 785 O O . PRO A 1 96 ? 23.476 25.205 28.689 1.00 69.56 96 PRO A O 1
ATOM 788 N N . ALA A 1 97 ? 21.377 25.374 29.472 1.00 63.72 97 ALA A N 1
ATOM 789 C CA . ALA A 1 97 ? 20.814 25.980 28.274 1.00 63.72 97 ALA A CA 1
ATOM 790 C C . ALA A 1 97 ? 21.340 27.417 28.116 1.00 63.72 97 ALA A C 1
ATOM 792 O O . ALA A 1 97 ? 20.899 28.337 28.802 1.00 63.72 97 ALA A O 1
ATOM 793 N N . MET A 1 98 ? 22.293 27.609 27.205 1.00 71.81 98 MET A N 1
ATOM 794 C CA . MET A 1 98 ? 22.720 28.934 26.759 1.00 71.81 98 MET A CA 1
ATOM 795 C C . MET A 1 98 ? 21.615 29.522 25.873 1.00 71.81 98 MET A C 1
ATOM 797 O O . MET A 1 98 ? 21.391 29.067 24.751 1.00 71.81 98 MET A O 1
ATOM 801 N N . ILE A 1 99 ? 20.894 30.514 26.395 1.00 71.31 99 ILE A N 1
ATOM 802 C CA . ILE A 1 99 ? 19.864 31.255 25.662 1.00 71.31 99 ILE A CA 1
ATOM 803 C C . ILE A 1 99 ? 20.567 32.159 24.644 1.00 71.31 99 ILE A C 1
ATOM 805 O O . ILE A 1 99 ? 21.071 33.228 24.982 1.00 71.31 99 ILE A O 1
ATOM 809 N N . VAL A 1 100 ? 20.621 31.721 23.386 1.00 72.50 100 VAL A N 1
ATOM 810 C CA . VAL A 1 100 ? 21.077 32.553 22.266 1.00 72.50 100 VAL A CA 1
ATOM 811 C C . VAL A 1 100 ? 19.908 33.440 21.837 1.00 72.50 100 VAL A C 1
ATOM 813 O O . VAL A 1 100 ? 18.973 32.984 21.180 1.00 72.50 100 VAL A O 1
ATOM 816 N N . LEU A 1 101 ? 19.946 34.712 22.237 1.00 65.75 101 LEU A N 1
ATOM 817 C CA . LEU A 1 101 ? 19.041 35.754 21.749 1.00 65.75 101 LEU A CA 1
ATOM 818 C C . LEU A 1 101 ? 19.339 36.015 20.269 1.00 65.75 101 LEU A C 1
ATOM 820 O O . LEU A 1 101 ? 20.239 36.780 19.926 1.00 65.75 101 LEU A O 1
ATOM 824 N N . VAL A 1 102 ? 18.596 35.353 19.383 1.00 75.06 102 VAL A N 1
ATOM 825 C CA . VAL A 1 102 ? 18.638 35.651 17.950 1.00 75.06 102 VAL A CA 1
ATOM 826 C C . VAL A 1 102 ? 17.845 36.944 17.721 1.00 75.06 102 VAL A C 1
ATOM 828 O O . VAL A 1 102 ? 16.659 36.984 18.061 1.00 75.06 102 VAL A O 1
ATOM 831 N N . PRO A 1 103 ? 18.460 38.012 17.180 1.00 76.56 103 PRO A N 1
ATOM 832 C CA . PRO A 1 103 ? 17.759 39.257 16.907 1.00 76.56 103 PRO A CA 1
ATOM 833 C C . PRO A 1 103 ? 16.643 39.004 15.892 1.00 76.56 103 PRO A C 1
ATOM 835 O O . PRO A 1 103 ? 16.865 38.442 14.818 1.00 76.56 103 PRO A O 1
ATOM 838 N N . MET A 1 104 ? 15.426 39.405 16.257 1.00 77.50 104 MET A N 1
ATOM 839 C CA . MET A 1 104 ? 14.261 39.306 15.386 1.00 77.50 104 MET A CA 1
ATOM 840 C C . MET A 1 104 ? 14.506 40.170 14.136 1.00 77.50 104 MET A C 1
ATOM 842 O O . MET A 1 104 ? 14.866 41.342 14.283 1.00 77.50 104 MET A O 1
ATOM 846 N N . PRO A 1 105 ? 14.341 39.636 12.913 1.00 77.50 105 PRO A N 1
ATOM 847 C CA . PRO A 1 105 ? 14.489 40.439 11.710 1.00 77.50 105 PRO A CA 1
ATOM 848 C C . PRO A 1 105 ? 13.430 41.544 11.707 1.00 77.50 105 PRO A C 1
ATOM 850 O O . PRO A 1 105 ? 12.252 41.291 11.966 1.00 77.50 105 PRO A O 1
ATOM 853 N N . ALA A 1 106 ? 13.869 42.774 11.435 1.00 77.06 106 ALA A N 1
ATOM 854 C CA . ALA A 1 106 ? 12.992 43.932 11.346 1.00 77.06 106 ALA A CA 1
ATOM 855 C C . ALA A 1 106 ? 11.854 43.674 10.336 1.00 77.06 106 ALA A C 1
ATOM 857 O O . ALA A 1 106 ? 12.089 43.034 9.303 1.00 77.06 106 ALA A O 1
ATOM 858 N N . PRO A 1 107 ? 10.629 44.158 10.608 1.00 75.19 107 PRO A N 1
ATOM 859 C CA . PRO A 1 107 ? 9.509 44.007 9.692 1.00 75.19 107 PRO A CA 1
ATOM 860 C C . PRO A 1 107 ? 9.866 44.649 8.352 1.00 75.19 107 PRO A C 1
ATOM 862 O O . PRO A 1 107 ? 10.192 45.833 8.272 1.00 75.19 107 PRO A O 1
ATOM 865 N N . TYR A 1 108 ? 9.829 43.837 7.301 1.00 74.06 108 TYR A N 1
ATOM 866 C CA . TYR A 1 108 ? 10.075 44.259 5.930 1.00 74.06 108 TYR A CA 1
ATOM 867 C C . TYR A 1 108 ? 9.063 45.344 5.553 1.00 74.06 108 TYR A C 1
ATOM 869 O O . TYR A 1 108 ? 7.865 45.092 5.421 1.00 74.06 108 TYR A O 1
ATOM 877 N N . THR A 1 109 ? 9.555 46.569 5.384 1.00 69.19 109 THR A N 1
ATOM 878 C CA . THR A 1 109 ? 8.785 47.675 4.826 1.00 69.19 109 THR A CA 1
ATOM 879 C C . THR A 1 109 ? 8.582 47.396 3.339 1.00 69.19 109 THR A C 1
ATOM 881 O O . THR A 1 109 ? 9.491 47.506 2.520 1.00 69.19 109 THR A O 1
ATOM 884 N N . MET A 1 110 ? 7.376 46.949 2.989 1.00 61.28 110 MET A N 1
ATOM 885 C CA . MET A 1 110 ? 6.972 46.721 1.603 1.00 61.28 110 MET A CA 1
ATOM 886 C C . MET A 1 110 ? 7.011 48.060 0.860 1.00 61.28 110 MET A C 1
ATOM 888 O O . MET A 1 110 ? 6.188 48.934 1.115 1.00 61.28 110 MET A O 1
ATOM 892 N N . ASN A 1 111 ? 7.988 48.240 -0.030 1.00 72.81 111 ASN A N 1
ATOM 893 C CA . ASN A 1 111 ? 8.059 49.396 -0.919 1.00 72.81 111 ASN A CA 1
ATOM 894 C C . ASN A 1 111 ? 7.026 49.210 -2.051 1.00 72.81 111 ASN A C 1
ATOM 896 O O . ASN A 1 111 ? 7.213 48.314 -2.878 1.00 72.81 111 ASN A O 1
ATOM 900 N N . PRO A 1 112 ? 5.949 50.018 -2.118 1.00 74.69 112 PRO A N 1
ATOM 901 C CA . PRO A 1 112 ? 4.844 49.807 -3.058 1.00 74.69 112 PRO A CA 1
ATOM 902 C C . PRO A 1 112 ? 5.194 50.119 -4.522 1.00 74.69 112 PRO A C 1
ATOM 904 O O . PRO A 1 112 ? 4.381 49.855 -5.400 1.00 74.69 112 PRO A O 1
ATOM 907 N N . ASN A 1 113 ? 6.388 50.656 -4.799 1.00 74.38 113 ASN A N 1
ATOM 908 C CA . ASN A 1 113 ? 6.783 51.123 -6.132 1.00 74.38 113 ASN A CA 1
ATOM 909 C C . ASN A 1 113 ? 7.880 50.283 -6.797 1.00 74.38 113 ASN A C 1
ATOM 911 O O . ASN A 1 113 ? 8.455 50.707 -7.800 1.00 74.38 113 ASN A O 1
ATOM 915 N N . LEU A 1 114 ? 8.195 49.098 -6.268 1.00 67.44 114 LEU A N 1
ATOM 916 C CA . LEU A 1 114 ? 9.070 48.182 -6.993 1.00 67.44 114 LEU A CA 1
ATOM 917 C C . LEU A 1 114 ? 8.284 47.561 -8.158 1.00 67.44 114 LEU A C 1
ATOM 919 O O . LEU A 1 114 ? 7.226 46.974 -7.916 1.00 67.44 114 LEU A O 1
ATOM 923 N N . PRO A 1 115 ? 8.767 47.674 -9.412 1.00 68.44 115 PRO A N 1
ATOM 924 C CA . PRO A 1 115 ? 8.149 46.997 -10.540 1.00 68.44 115 PRO A CA 1
ATOM 925 C C . PRO A 1 115 ? 8.105 45.511 -10.209 1.00 68.44 115 PRO A C 1
ATOM 927 O O . PRO A 1 115 ? 9.149 44.897 -9.984 1.00 68.44 115 PRO A O 1
ATOM 930 N N . ILE A 1 116 ? 6.891 44.958 -10.123 1.00 64.19 116 ILE A N 1
ATOM 931 C CA . ILE A 1 116 ? 6.666 43.528 -9.925 1.00 64.19 116 ILE A CA 1
ATOM 932 C C . ILE A 1 116 ? 7.493 42.851 -11.019 1.00 64.19 116 ILE A C 1
ATOM 934 O O . ILE A 1 116 ? 7.181 43.071 -12.195 1.00 64.19 116 ILE A O 1
ATOM 938 N N . PRO A 1 117 ? 8.579 42.123 -10.687 1.00 60.34 117 PRO A N 1
ATOM 939 C CA . PRO A 1 117 ? 9.386 41.476 -11.701 1.00 60.34 117 PRO A CA 1
ATOM 940 C C . PRO A 1 117 ? 8.423 40.615 -12.495 1.00 60.34 117 PRO A C 1
ATOM 942 O O . PRO A 1 117 ? 7.749 39.763 -11.910 1.00 60.34 117 PRO A O 1
ATOM 945 N N . SER A 1 118 ? 8.285 40.937 -13.789 1.00 55.22 118 SER A N 1
ATOM 946 C CA . SER A 1 118 ? 7.444 40.198 -14.720 1.00 55.22 118 SER A CA 1
ATOM 947 C C . SER A 1 118 ? 7.751 38.743 -14.470 1.00 55.22 118 SER A C 1
ATOM 949 O O . SER A 1 118 ? 8.865 38.270 -14.714 1.00 55.22 118 SER A O 1
ATOM 951 N N . THR A 1 119 ? 6.779 38.059 -13.885 1.00 56.25 119 THR A N 1
ATOM 952 C CA . THR A 1 119 ? 6.830 36.630 -13.715 1.00 56.25 119 THR A CA 1
ATOM 953 C C . THR A 1 119 ? 6.598 36.067 -15.110 1.00 56.25 119 THR A C 1
ATOM 955 O O . THR A 1 119 ? 5.560 35.494 -15.428 1.00 56.25 119 THR A O 1
ATOM 958 N N . HIS A 1 120 ? 7.623 36.185 -15.959 1.00 51.53 120 HIS A N 1
ATOM 959 C CA . HIS A 1 120 ? 8.028 35.088 -16.811 1.00 51.53 120 HIS A CA 1
ATOM 960 C C . HIS A 1 120 ? 8.265 33.919 -15.862 1.00 51.53 120 HIS A C 1
ATOM 962 O O . HIS A 1 120 ? 9.387 33.608 -15.470 1.00 51.53 120 HIS A O 1
ATOM 968 N N . PHE A 1 121 ? 7.159 33.324 -15.408 1.00 56.22 121 PHE A N 1
ATOM 969 C CA . PHE A 1 121 ? 7.115 31.996 -14.869 1.00 56.22 121 PHE A CA 1
ATOM 970 C C . PHE A 1 121 ? 7.725 31.174 -15.979 1.00 56.22 121 PHE A C 1
ATOM 972 O O . PHE A 1 121 ? 7.055 30.873 -16.966 1.00 56.22 121 PHE A O 1
ATOM 979 N N . HIS A 1 122 ? 9.029 30.932 -15.836 1.00 53.53 122 HIS A N 1
ATOM 980 C CA . HIS A 1 122 ? 9.760 29.918 -16.551 1.00 53.53 122 HIS A CA 1
ATOM 981 C C . HIS A 1 122 ? 8.782 28.796 -16.801 1.00 53.53 122 HIS A C 1
ATOM 983 O O . HIS A 1 122 ? 8.220 28.270 -15.831 1.00 53.53 122 HIS A O 1
ATOM 989 N N . ASP A 1 123 ? 8.530 28.537 -18.088 1.00 53.75 123 ASP A N 1
ATOM 990 C CA . ASP A 1 123 ? 7.930 27.316 -18.585 1.00 53.75 123 ASP A CA 1
ATOM 991 C C . ASP A 1 123 ? 8.416 26.216 -17.664 1.00 53.75 123 ASP A C 1
ATOM 993 O O . ASP A 1 123 ? 9.579 25.809 -17.723 1.00 53.75 123 ASP A O 1
ATOM 997 N N . ARG A 1 124 ? 7.570 25.842 -16.696 1.00 56.94 124 ARG A N 1
ATOM 998 C CA . ARG A 1 124 ? 7.906 24.798 -15.744 1.00 56.94 124 ARG A CA 1
ATOM 999 C C . ARG A 1 124 ? 8.027 23.614 -16.649 1.00 56.94 124 ARG A C 1
ATOM 1001 O O . ARG A 1 124 ? 6.984 23.157 -17.114 1.00 56.94 124 ARG A O 1
ATOM 1008 N N . HIS A 1 125 ? 9.269 23.243 -16.968 1.00 57.41 125 HIS A N 1
ATOM 1009 C CA . HIS A 1 125 ? 9.614 22.188 -17.897 1.00 57.41 125 HIS A CA 1
ATOM 1010 C C . HIS A 1 125 ? 8.573 21.107 -17.702 1.00 57.41 125 HIS A C 1
ATOM 1012 O O . HIS A 1 125 ? 8.545 20.472 -16.644 1.00 57.41 125 HIS A O 1
ATOM 1018 N N . LYS A 1 126 ? 7.613 21.028 -18.637 1.00 54.91 126 LYS A N 1
ATOM 1019 C CA . LYS A 1 126 ? 6.545 20.043 -18.579 1.00 54.91 126 LYS A CA 1
ATOM 1020 C C . LYS A 1 126 ? 7.313 18.747 -18.661 1.00 54.91 126 LYS A C 1
ATOM 1022 O O . LYS A 1 126 ? 7.702 18.349 -19.756 1.00 54.91 126 LYS A O 1
ATOM 1027 N N . HIS A 1 127 ? 7.615 18.148 -17.507 1.00 59.59 127 HIS A N 1
ATOM 1028 C CA . HIS A 1 127 ? 8.176 16.817 -17.468 1.00 59.59 127 HIS A CA 1
ATOM 1029 C C . HIS A 1 127 ? 7.240 16.019 -18.355 1.00 59.59 127 HIS A C 1
ATOM 1031 O O . HIS A 1 127 ? 6.024 16.061 -18.114 1.00 59.59 127 HIS A O 1
ATOM 1037 N N . PRO A 1 128 ? 7.755 15.441 -19.451 1.00 63.97 128 PRO A N 1
ATOM 1038 C CA . PRO A 1 128 ? 6.888 14.883 -20.460 1.00 63.97 128 PRO A CA 1
ATOM 1039 C C . PRO A 1 128 ? 6.008 13.891 -19.719 1.00 63.97 128 PRO A C 1
ATOM 1041 O O . PRO A 1 128 ? 6.523 13.048 -18.992 1.00 63.97 128 PRO A O 1
ATOM 1044 N N . VAL A 1 129 ? 4.685 14.030 -19.832 1.00 66.75 129 VAL A N 1
ATOM 1045 C CA . VAL A 1 129 ? 3.687 13.161 -19.168 1.00 66.75 129 VAL A CA 1
ATOM 1046 C C . VAL A 1 129 ? 4.029 11.668 -19.355 1.00 66.75 129 VAL A C 1
ATOM 1048 O O . VAL A 1 129 ? 3.682 10.814 -18.543 1.00 66.75 129 VAL A O 1
ATOM 1051 N N . HIS A 1 130 ? 4.800 11.389 -20.402 1.00 77.25 130 HIS A N 1
ATOM 1052 C CA . HIS A 1 130 ? 5.419 10.132 -20.767 1.00 77.25 130 HIS A CA 1
ATOM 1053 C C . HIS A 1 130 ? 6.380 9.593 -19.695 1.00 77.25 130 HIS A C 1
ATOM 1055 O O . HIS A 1 130 ? 6.286 8.423 -19.372 1.00 77.25 130 HIS A O 1
ATOM 1061 N N . TYR A 1 131 ? 7.205 10.413 -19.034 1.00 83.19 131 TYR A N 1
ATOM 1062 C CA . TYR A 1 131 ? 8.173 9.939 -18.035 1.00 83.19 131 TYR A CA 1
ATOM 1063 C C . TYR A 1 131 ? 7.520 9.191 -16.865 1.00 83.19 131 TYR A C 1
ATOM 1065 O O . TYR A 1 131 ? 7.979 8.119 -16.477 1.00 83.19 131 TYR A O 1
ATOM 1073 N N . GLU A 1 132 ? 6.441 9.732 -16.292 1.00 78.94 132 GLU A N 1
ATOM 1074 C CA . GLU A 1 132 ? 5.743 9.078 -15.177 1.00 78.94 132 GLU A CA 1
ATOM 1075 C C . GLU A 1 132 ? 5.095 7.766 -15.633 1.00 78.94 132 GLU A C 1
ATOM 1077 O O . GLU A 1 132 ? 5.200 6.748 -14.948 1.00 78.94 132 GLU A O 1
ATOM 1082 N N . LYS A 1 133 ? 4.472 7.791 -16.817 1.00 82.56 133 LYS A N 1
ATOM 1083 C CA . LYS A 1 133 ? 3.838 6.625 -17.431 1.00 82.56 133 LYS A CA 1
ATOM 1084 C C . LYS A 1 133 ? 4.864 5.530 -17.724 1.00 82.56 133 LYS A C 1
ATOM 1086 O O . LYS A 1 133 ? 4.646 4.385 -17.341 1.00 82.56 133 LYS A O 1
ATOM 1091 N N . ASP A 1 134 ? 5.992 5.888 -18.324 1.00 86.44 134 ASP A N 1
ATOM 1092 C CA . ASP A 1 134 ? 7.069 4.974 -18.694 1.00 86.44 134 ASP A CA 1
ATOM 1093 C C . ASP A 1 134 ? 7.770 4.417 -17.453 1.00 86.44 134 ASP A C 1
ATOM 1095 O O . ASP A 1 134 ? 8.118 3.235 -17.418 1.00 86.44 134 ASP A O 1
ATOM 1099 N N . ARG A 1 135 ? 7.929 5.227 -16.392 1.00 85.00 135 ARG A N 1
ATOM 1100 C CA . ARG A 1 135 ? 8.452 4.746 -15.106 1.00 85.00 135 ARG A CA 1
ATOM 1101 C C . ARG A 1 135 ? 7.543 3.672 -14.517 1.00 85.00 135 ARG A C 1
ATOM 1103 O O . ARG A 1 135 ? 8.030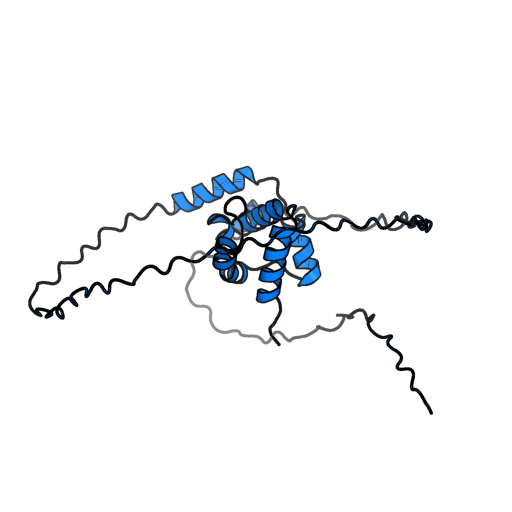 2.599 -14.174 1.00 85.00 135 ARG A O 1
ATOM 1110 N N . ILE A 1 136 ? 6.239 3.936 -14.418 1.00 83.94 136 ILE A N 1
ATOM 1111 C CA . ILE A 1 136 ? 5.284 2.966 -13.866 1.00 83.94 136 ILE A CA 1
ATOM 1112 C C . ILE A 1 136 ? 5.204 1.727 -14.765 1.00 83.94 136 ILE A C 1
ATOM 1114 O O . ILE A 1 136 ? 5.208 0.614 -14.254 1.00 83.94 136 ILE A O 1
ATOM 1118 N N . ALA A 1 137 ? 5.206 1.889 -16.091 1.00 85.19 137 ALA A N 1
ATOM 1119 C CA . ALA A 1 137 ? 5.184 0.770 -17.031 1.00 85.19 137 ALA A CA 1
ATOM 1120 C C . ALA A 1 137 ? 6.387 -0.172 -16.853 1.00 85.19 137 ALA A C 1
ATOM 1122 O O . ALA A 1 137 ? 6.214 -1.388 -16.880 1.00 85.19 137 ALA A O 1
ATOM 1123 N N . LYS A 1 138 ? 7.590 0.364 -16.597 1.00 87.25 138 LYS A N 1
ATOM 1124 C CA . LYS A 1 138 ? 8.777 -0.452 -16.283 1.00 87.25 138 LYS A CA 1
ATOM 1125 C C . LYS A 1 138 ? 8.582 -1.287 -15.017 1.00 87.25 138 LYS A C 1
ATOM 1127 O O . LYS A 1 138 ? 8.898 -2.471 -15.025 1.00 87.25 138 LYS A O 1
ATOM 1132 N N . VAL A 1 139 ? 8.028 -0.687 -13.963 1.00 85.31 139 VAL A N 1
ATOM 1133 C CA . VAL A 1 139 ? 7.730 -1.374 -12.693 1.00 85.31 139 VAL A CA 1
ATOM 1134 C C . VAL A 1 139 ? 6.634 -2.429 -12.876 1.00 85.31 139 VAL A C 1
ATOM 1136 O O . VAL A 1 139 ? 6.724 -3.526 -12.337 1.00 85.31 139 VAL A O 1
ATOM 1139 N N . LEU A 1 140 ? 5.607 -2.139 -13.673 1.00 86.38 140 LEU A N 1
ATOM 1140 C CA . LEU A 1 140 ? 4.532 -3.093 -13.947 1.00 86.38 140 LEU A CA 1
ATOM 1141 C C . LEU A 1 140 ? 5.018 -4.287 -14.771 1.00 86.38 140 LEU A C 1
ATOM 1143 O O . LEU A 1 140 ? 4.604 -5.406 -14.490 1.00 86.38 140 LEU A O 1
ATOM 1147 N N . LYS A 1 141 ? 5.941 -4.069 -15.715 1.00 88.19 141 LYS A N 1
ATOM 1148 C CA . LYS A 1 141 ? 6.541 -5.140 -16.521 1.00 88.19 141 LYS A CA 1
ATOM 1149 C C . LYS A 1 141 ? 7.288 -6.164 -15.661 1.00 88.19 141 LYS A C 1
ATOM 1151 O O . LYS A 1 141 ? 7.288 -7.344 -15.981 1.00 88.19 141 LYS A O 1
ATOM 1156 N N . THR A 1 142 ? 7.889 -5.740 -14.547 1.00 84.94 142 THR A N 1
ATOM 1157 C CA . THR A 1 142 ? 8.523 -6.674 -13.599 1.00 84.94 142 THR A CA 1
ATOM 1158 C C . THR A 1 142 ? 7.516 -7.445 -12.740 1.00 84.94 142 THR A C 1
ATOM 1160 O O . THR A 1 142 ? 7.889 -8.409 -12.087 1.00 84.94 142 THR A O 1
ATOM 1163 N N . MET A 1 143 ? 6.246 -7.029 -12.730 1.00 85.38 143 MET A N 1
ATOM 1164 C CA . MET A 1 143 ? 5.167 -7.569 -11.891 1.00 85.38 143 MET A CA 1
ATOM 1165 C C . MET A 1 143 ? 4.090 -8.296 -12.710 1.00 85.38 143 MET A C 1
ATOM 1167 O O . MET A 1 143 ? 2.967 -8.472 -12.226 1.00 85.38 143 MET A O 1
ATOM 1171 N N . ASP A 1 144 ? 4.371 -8.655 -13.967 1.00 73.12 144 ASP A N 1
ATOM 1172 C CA . ASP A 1 144 ? 3.340 -9.113 -14.909 1.00 73.12 144 ASP A CA 1
ATOM 1173 C C . ASP A 1 144 ? 2.613 -10.380 -14.441 1.00 73.12 144 ASP A C 1
ATOM 1175 O O . ASP A 1 144 ? 1.429 -10.544 -14.715 1.00 73.12 144 ASP A O 1
ATOM 1179 N N . THR A 1 145 ? 3.267 -11.197 -13.618 1.00 84.69 145 THR A N 1
ATOM 1180 C CA . THR A 1 145 ? 2.735 -12.458 -13.091 1.00 84.69 145 THR A CA 1
ATOM 1181 C C . THR A 1 145 ? 1.865 -12.321 -11.842 1.00 84.69 145 THR A C 1
ATOM 1183 O O . THR A 1 145 ? 1.267 -13.303 -11.416 1.00 84.69 145 THR A O 1
ATOM 1186 N N . VAL A 1 146 ? 1.775 -11.140 -11.223 1.00 87.94 146 VAL A N 1
ATOM 1187 C CA . VAL A 1 146 ? 1.049 -11.010 -9.950 1.00 87.94 146 VAL A CA 1
ATOM 1188 C C . VAL A 1 146 ? -0.431 -10.740 -10.194 1.00 87.94 146 VAL A C 1
ATOM 1190 O O . VAL A 1 146 ? -0.820 -9.624 -10.558 1.00 87.94 146 VAL A O 1
ATOM 1193 N N . ASN A 1 147 ? -1.256 -11.757 -9.937 1.00 93.69 147 ASN A N 1
ATOM 1194 C CA . ASN A 1 147 ? -2.702 -11.613 -9.860 1.00 93.69 147 ASN A CA 1
ATOM 1195 C C . ASN A 1 147 ? -3.089 -11.017 -8.499 1.00 93.69 147 ASN A C 1
ATOM 1197 O O . ASN A 1 147 ? -2.966 -11.657 -7.458 1.00 93.69 147 ASN A O 1
ATOM 1201 N N . VAL A 1 148 ? -3.567 -9.769 -8.503 1.00 94.56 148 VAL A N 1
ATOM 1202 C CA . VAL A 1 148 ? -3.945 -9.036 -7.282 1.00 94.56 148 VAL A CA 1
ATOM 1203 C C . VAL A 1 148 ? -4.990 -9.797 -6.469 1.00 94.56 148 VAL A C 1
ATOM 1205 O O . VAL A 1 148 ? -4.902 -9.816 -5.243 1.00 94.56 148 VAL A O 1
ATOM 1208 N N . HIS A 1 149 ? -5.945 -10.440 -7.141 1.00 95.88 149 HIS A N 1
ATOM 1209 C CA . HIS A 1 149 ? -7.047 -11.140 -6.488 1.00 95.88 149 HIS A CA 1
ATOM 1210 C C . HIS A 1 149 ? -6.582 -12.377 -5.717 1.00 95.88 149 HIS A C 1
ATOM 1212 O O . HIS A 1 149 ? -7.193 -12.734 -4.719 1.00 95.88 149 HIS A O 1
ATOM 1218 N N . GLU A 1 150 ? -5.473 -12.991 -6.118 1.00 96.38 150 GLU A N 1
ATOM 1219 C CA . GLU A 1 150 ? -4.906 -14.174 -5.458 1.00 96.38 150 GLU A CA 1
ATOM 1220 C C . GLU A 1 150 ? -3.982 -13.808 -4.288 1.00 96.38 150 GLU A C 1
ATOM 1222 O O . GLU A 1 150 ? -3.567 -14.670 -3.517 1.00 96.38 150 GLU A O 1
ATOM 1227 N N . THR A 1 151 ? -3.654 -12.524 -4.114 1.00 96.44 151 THR A N 1
ATOM 1228 C CA . THR A 1 151 ? -2.753 -12.112 -3.036 1.00 96.44 151 THR A CA 1
ATOM 1229 C C . THR A 1 151 ? -3.417 -12.241 -1.662 1.00 96.44 151 THR A C 1
ATOM 1231 O O . THR A 1 151 ? -4.547 -11.798 -1.447 1.00 96.44 151 THR A O 1
ATOM 1234 N N . ALA A 1 152 ? -2.674 -12.771 -0.688 1.00 97.44 152 ALA A N 1
ATOM 1235 C CA . ALA A 1 152 ? -3.095 -12.854 0.711 1.00 97.44 152 ALA A CA 1
ATOM 1236 C C . ALA A 1 152 ? -3.649 -11.532 1.299 1.00 97.44 152 ALA A C 1
ATOM 1238 O O . ALA A 1 152 ? -4.720 -11.575 1.908 1.00 97.44 152 ALA A O 1
ATOM 1239 N N . PRO A 1 153 ? -3.025 -10.347 1.098 1.00 97.69 153 PRO A N 1
ATOM 1240 C CA . PRO A 1 153 ? -3.608 -9.079 1.547 1.00 97.69 153 PRO A CA 1
ATOM 1241 C C . PRO A 1 153 ? -4.975 -8.777 0.931 1.00 97.69 153 PRO A C 1
ATOM 1243 O O . PRO A 1 153 ? -5.846 -8.246 1.617 1.00 97.69 153 PRO A O 1
ATOM 1246 N N . TYR A 1 154 ? -5.175 -9.085 -0.354 1.00 97.88 154 TYR A N 1
ATOM 1247 C CA . TYR A 1 154 ? -6.45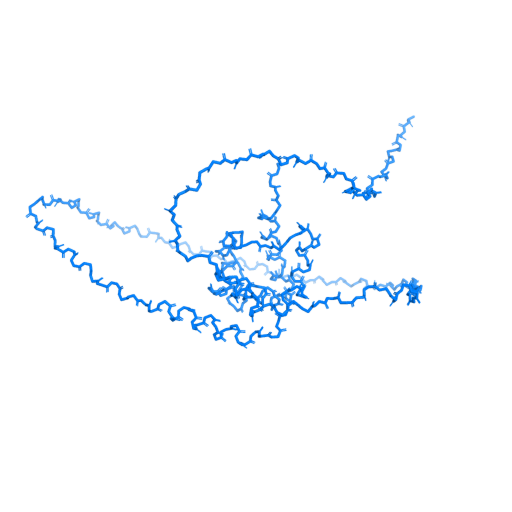9 -8.867 -1.015 1.00 97.88 154 TYR A CA 1
ATOM 1248 C C . TYR A 1 154 ? -7.536 -9.780 -0.430 1.00 97.88 154 TYR A C 1
ATOM 1250 O O . TYR A 1 154 ? -8.607 -9.300 -0.060 1.00 97.88 154 TYR A O 1
ATOM 1258 N N . GLN A 1 155 ? -7.231 -11.072 -0.301 1.00 98.19 155 GLN A N 1
ATOM 1259 C CA . GLN A 1 155 ? -8.141 -12.071 0.259 1.00 98.19 155 GLN A CA 1
ATOM 1260 C C . GLN A 1 155 ? -8.524 -11.739 1.705 1.00 98.19 155 GLN A C 1
ATOM 1262 O O . GLN A 1 155 ? -9.702 -11.767 2.055 1.00 98.19 155 GLN A O 1
ATOM 1267 N N . TRP A 1 156 ? -7.554 -11.315 2.521 1.00 98.00 156 TRP A N 1
ATOM 1268 C CA . TRP A 1 156 ? -7.811 -10.834 3.877 1.00 98.00 156 TRP A CA 1
ATOM 1269 C C . TRP A 1 156 ? -8.764 -9.631 3.889 1.00 98.00 156 TRP A C 1
ATOM 1271 O O . TRP A 1 156 ? -9.784 -9.677 4.567 1.00 98.00 156 TRP A O 1
ATOM 1281 N N . MET A 1 157 ? -8.516 -8.584 3.090 1.00 97.56 157 MET A N 1
ATOM 1282 C CA . MET A 1 157 ? -9.420 -7.422 3.050 1.00 97.56 157 MET A CA 1
ATOM 1283 C C . MET A 1 157 ? -10.817 -7.784 2.543 1.00 97.56 157 MET A C 1
ATOM 1285 O O . MET A 1 157 ? -11.816 -7.256 3.031 1.00 97.56 157 MET A O 1
ATOM 1289 N N . LYS A 1 158 ? -10.899 -8.682 1.555 1.00 97.44 158 LYS A N 1
ATOM 1290 C CA . LYS A 1 158 ? -12.174 -9.159 1.021 1.00 97.44 158 LYS A CA 1
ATOM 1291 C C . LYS A 1 158 ? -12.968 -9.913 2.088 1.00 97.44 158 LYS A C 1
ATOM 1293 O O . LYS A 1 158 ? -14.176 -9.710 2.159 1.00 97.44 158 LYS A O 1
ATOM 1298 N N . LYS A 1 159 ? -12.295 -10.713 2.918 1.00 97.38 159 LYS A N 1
ATOM 1299 C CA . LYS A 1 159 ? -12.886 -11.438 4.047 1.00 97.38 159 LYS A CA 1
ATOM 1300 C C . LYS A 1 159 ? -13.336 -10.501 5.174 1.00 97.38 159 LYS A C 1
ATOM 1302 O O . LYS A 1 159 ? -14.469 -10.616 5.619 1.00 97.38 159 LYS A O 1
ATOM 1307 N N . GLU A 1 160 ? -12.484 -9.570 5.602 1.00 96.81 160 GLU A N 1
ATOM 1308 C CA . GLU A 1 160 ? -12.754 -8.703 6.762 1.00 96.81 160 GLU A CA 1
ATOM 1309 C C . GLU A 1 160 ? -13.712 -7.544 6.450 1.00 96.81 160 GLU A C 1
ATOM 1311 O O . GLU A 1 160 ? -14.562 -7.197 7.264 1.00 96.81 160 GLU A O 1
ATOM 1316 N N . PHE A 1 161 ? -13.590 -6.927 5.271 1.00 96.44 161 PHE A N 1
ATOM 1317 C CA . PHE A 1 161 ? -14.313 -5.693 4.933 1.00 96.44 161 PHE A CA 1
ATOM 1318 C C . PHE A 1 161 ? -15.250 -5.835 3.728 1.00 96.44 161 PHE A C 1
ATOM 1320 O O . PHE A 1 161 ? -15.895 -4.864 3.330 1.00 96.44 161 PHE A O 1
ATOM 1327 N N . GLY A 1 162 ? -15.272 -6.990 3.057 1.00 96.75 162 GLY A N 1
ATOM 1328 C CA . GLY A 1 162 ? -16.051 -7.202 1.830 1.00 96.75 162 GLY A CA 1
ATOM 1329 C C . GLY A 1 162 ? -15.488 -6.511 0.578 1.00 96.75 162 GLY A C 1
ATOM 1330 O O . GLY A 1 162 ? -16.004 -6.721 -0.528 1.00 96.75 162 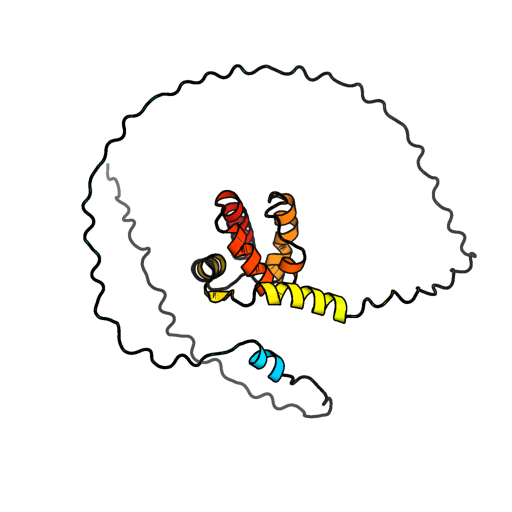GLY A O 1
ATOM 1331 N N . ARG A 1 163 ? -14.413 -5.720 0.701 1.00 96.25 163 ARG A N 1
ATOM 1332 C CA . ARG A 1 163 ? -13.789 -4.961 -0.397 1.00 96.25 163 ARG A CA 1
ATOM 1333 C C . ARG A 1 163 ? -12.298 -4.723 -0.170 1.00 96.25 163 ARG A C 1
ATOM 1335 O O . ARG A 1 163 ? -11.816 -4.743 0.953 1.00 96.25 163 ARG A O 1
ATOM 1342 N N . ALA A 1 164 ? -11.584 -4.417 -1.248 1.00 97.00 164 ALA A N 1
ATOM 1343 C CA . ALA A 1 164 ? -10.203 -3.948 -1.187 1.00 97.00 164 ALA A CA 1
ATOM 1344 C C . ALA A 1 164 ? -10.106 -2.489 -0.703 1.00 97.00 164 ALA A C 1
ATOM 1346 O O . ALA A 1 164 ? -11.016 -1.683 -0.928 1.00 97.00 164 ALA A O 1
ATOM 1347 N N . ILE A 1 165 ? -8.959 -2.133 -0.117 1.00 97.19 165 ILE A N 1
ATOM 1348 C CA . ILE A 1 165 ? -8.636 -0.744 0.219 1.00 97.19 165 ILE A CA 1
ATOM 1349 C C . ILE A 1 165 ? -8.591 0.138 -1.039 1.00 97.19 165 ILE A C 1
ATOM 1351 O O . ILE A 1 165 ? -7.956 -0.186 -2.053 1.00 97.19 165 ILE A O 1
ATOM 1355 N N . THR A 1 166 ? -9.255 1.289 -0.977 1.00 96.25 166 THR A N 1
ATOM 1356 C CA . THR A 1 166 ? -9.275 2.271 -2.066 1.00 96.25 166 THR A CA 1
ATOM 1357 C C . THR A 1 166 ? -7.986 3.095 -2.108 1.00 96.25 166 THR A C 1
ATOM 1359 O O . THR A 1 166 ? -7.153 3.083 -1.197 1.00 96.25 166 THR A O 1
ATOM 1362 N N . GLN A 1 167 ? -7.786 3.858 -3.186 1.00 94.69 167 GLN A N 1
ATOM 1363 C CA . GLN A 1 167 ? -6.631 4.753 -3.285 1.00 94.69 167 GLN A CA 1
ATOM 1364 C C . GLN A 1 167 ? -6.657 5.870 -2.238 1.00 94.69 167 GLN A C 1
ATOM 1366 O O . GLN A 1 167 ? -5.616 6.202 -1.676 1.00 94.69 167 GLN A O 1
ATOM 1371 N N . LYS A 1 168 ? -7.839 6.430 -1.961 1.00 95.31 168 LYS A N 1
ATOM 1372 C CA . LYS A 1 168 ? -8.013 7.528 -1.005 1.00 95.31 168 LYS A CA 1
ATOM 1373 C C . LYS A 1 168 ? -7.665 7.086 0.417 1.00 95.31 168 LYS A C 1
ATOM 1375 O O . LYS A 1 168 ? -6.904 7.767 1.093 1.00 95.31 168 LYS A O 1
ATOM 1380 N N . GLU A 1 169 ? -8.169 5.926 0.824 1.00 96.62 169 GLU A N 1
ATOM 1381 C CA . GLU A 1 169 ? -7.903 5.329 2.137 1.00 96.62 169 GLU A CA 1
ATOM 1382 C C . GLU A 1 169 ? -6.422 4.992 2.307 1.00 96.62 169 GLU A C 1
ATOM 1384 O O . GLU A 1 169 ? -5.807 5.346 3.309 1.00 96.62 169 GLU A O 1
ATOM 1389 N N . PHE A 1 170 ? -5.808 4.393 1.283 1.00 97.56 170 PHE A N 1
ATOM 1390 C CA . PHE A 1 170 ? -4.380 4.100 1.324 1.00 97.56 170 PHE A CA 1
ATOM 1391 C C . PHE A 1 170 ? -3.528 5.373 1.431 1.00 97.56 170 PHE A C 1
ATOM 1393 O O . PHE A 1 170 ? -2.571 5.426 2.199 1.00 97.56 170 PHE A O 1
ATOM 1400 N N . ASN A 1 171 ? -3.884 6.422 0.686 1.00 96.44 171 ASN A N 1
ATOM 1401 C CA . ASN A 1 171 ? -3.186 7.704 0.755 1.00 96.44 171 ASN A CA 1
ATOM 1402 C C . ASN A 1 171 ? -3.303 8.358 2.139 1.00 96.44 171 ASN A C 1
ATOM 1404 O O . ASN A 1 171 ? -2.396 9.091 2.522 1.00 96.44 171 ASN A O 1
ATOM 1408 N N . HIS A 1 172 ? -4.377 8.084 2.884 1.00 96.69 172 HIS A N 1
ATOM 1409 C CA . HIS A 1 172 ? -4.543 8.570 4.251 1.00 96.69 172 HIS A CA 1
ATOM 1410 C C . HIS A 1 172 ? -3.545 7.917 5.219 1.00 96.69 172 HIS A C 1
ATOM 1412 O O . HIS A 1 172 ? -2.931 8.615 6.019 1.00 96.69 172 HIS A O 1
ATOM 1418 N N . ILE A 1 173 ? -3.316 6.603 5.102 1.00 97.44 173 ILE A N 1
ATOM 1419 C CA . ILE A 1 173 ? -2.376 5.871 5.973 1.00 97.44 173 ILE A CA 1
ATOM 1420 C C . ILE A 1 173 ? -0.915 5.944 5.511 1.00 97.44 173 ILE A C 1
ATOM 1422 O O . ILE A 1 173 ? -0.008 5.685 6.298 1.00 97.44 173 ILE A O 1
ATOM 1426 N N . TYR A 1 174 ? -0.660 6.292 4.247 1.00 97.31 174 TYR A N 1
ATOM 1427 C CA . TYR A 1 174 ? 0.680 6.289 3.649 1.00 97.31 174 TYR A CA 1
ATOM 1428 C C . TYR A 1 174 ? 1.740 7.094 4.431 1.00 97.31 174 TYR A C 1
ATOM 1430 O O . TYR A 1 174 ? 2.837 6.563 4.628 1.00 97.31 174 TYR A O 1
ATOM 1438 N N . PRO A 1 175 ? 1.474 8.328 4.915 1.00 97.06 175 PRO A N 1
ATOM 1439 C CA . PRO A 1 175 ? 2.449 9.068 5.715 1.00 97.06 175 PRO A CA 1
ATOM 1440 C C . PRO A 1 175 ? 2.825 8.323 6.997 1.00 97.06 175 PRO A C 1
ATOM 1442 O O . PRO A 1 175 ? 4.006 8.215 7.316 1.00 97.06 175 PRO A O 1
ATOM 1445 N N . THR A 1 176 ? 1.835 7.751 7.687 1.00 97.56 176 THR A N 1
ATOM 1446 C CA . THR A 1 176 ? 2.049 6.968 8.906 1.00 97.56 176 THR A CA 1
ATOM 1447 C C . THR A 1 176 ? 2.868 5.720 8.613 1.00 97.56 176 THR A C 1
ATOM 1449 O O . THR A 1 176 ? 3.855 5.485 9.298 1.00 97.56 176 THR A O 1
ATOM 1452 N N . LEU A 1 177 ? 2.539 4.982 7.547 1.00 96.69 177 LEU A N 1
ATOM 1453 C CA . LEU A 1 177 ? 3.295 3.802 7.115 1.00 96.69 177 LEU A CA 1
ATOM 1454 C C . LEU A 1 177 ? 4.775 4.116 6.873 1.00 96.69 177 LEU A C 1
ATOM 1456 O O . LEU A 1 177 ? 5.640 3.333 7.249 1.00 96.69 177 LEU A O 1
ATOM 1460 N N . LYS A 1 178 ? 5.077 5.267 6.261 1.00 96.00 178 LYS A N 1
ATOM 1461 C CA . LYS A 1 178 ? 6.457 5.682 5.975 1.00 96.00 178 LYS A CA 1
ATOM 1462 C C . LYS A 1 178 ? 7.255 6.025 7.239 1.00 96.00 178 LYS A C 1
ATOM 1464 O O . LYS A 1 178 ? 8.478 5.949 7.214 1.00 96.00 178 LYS A O 1
ATOM 1469 N N . LEU A 1 179 ? 6.572 6.434 8.308 1.00 96.50 179 LEU A N 1
ATOM 1470 C CA . LEU A 1 179 ? 7.185 6.780 9.589 1.00 96.50 179 LEU A CA 1
ATOM 1471 C C . LEU A 1 179 ? 7.339 5.564 10.508 1.00 96.50 179 LEU A C 1
ATOM 1473 O O . LEU A 1 179 ? 8.330 5.473 11.223 1.00 96.50 179 LEU A O 1
ATOM 1477 N N . THR A 1 180 ? 6.367 4.649 10.509 1.00 96.50 180 THR A N 1
ATOM 1478 C CA . THR A 1 180 ? 6.332 3.516 11.446 1.00 96.50 180 THR A CA 1
ATOM 1479 C C . THR A 1 180 ? 7.067 2.284 10.937 1.00 96.50 180 THR A C 1
ATOM 1481 O O . THR A 1 180 ? 7.626 1.536 11.736 1.00 96.50 180 THR A O 1
ATOM 1484 N N . ILE A 1 181 ? 7.072 2.044 9.624 1.00 95.44 181 ILE A N 1
ATOM 1485 C CA . ILE A 1 181 ? 7.689 0.852 9.041 1.00 95.44 181 ILE A CA 1
ATOM 1486 C C . ILE A 1 181 ? 9.177 1.125 8.767 1.00 95.44 181 ILE A C 1
ATOM 1488 O O . ILE A 1 181 ? 9.509 2.160 8.182 1.00 95.44 181 ILE A O 1
ATOM 1492 N N . PRO A 1 182 ? 10.094 0.196 9.111 1.00 93.56 182 PRO A N 1
ATOM 1493 C CA . PRO A 1 182 ? 11.508 0.326 8.772 1.00 93.56 182 PRO A CA 1
ATOM 1494 C C . PRO A 1 182 ? 11.707 0.553 7.270 1.00 93.56 182 PRO A C 1
ATOM 1496 O O . PRO A 1 182 ? 11.084 -0.128 6.458 1.00 93.56 182 PRO A O 1
ATOM 1499 N N . GLY A 1 183 ? 12.625 1.447 6.888 1.00 92.12 183 GLY A N 1
ATOM 1500 C CA . GLY A 1 183 ? 12.797 1.896 5.497 1.00 92.12 183 GLY A CA 1
ATOM 1501 C C . GLY A 1 183 ? 12.918 0.780 4.447 1.00 92.12 183 GLY A C 1
ATOM 1502 O O . GLY A 1 183 ? 12.435 0.949 3.334 1.00 92.12 183 GLY A O 1
ATOM 1503 N N . LYS A 1 184 ? 13.470 -0.388 4.810 1.00 94.31 184 LYS A N 1
ATOM 1504 C CA . LYS A 1 184 ? 13.547 -1.578 3.937 1.00 94.31 184 LYS A CA 1
ATOM 1505 C C . LYS A 1 184 ? 12.186 -2.155 3.514 1.00 94.31 184 LYS A C 1
ATOM 1507 O O . LYS A 1 184 ? 12.102 -2.804 2.480 1.00 94.31 184 LYS A O 1
ATOM 1512 N N . PHE A 1 185 ? 11.143 -1.935 4.310 1.00 96.19 185 PHE A N 1
ATOM 1513 C CA . PHE A 1 185 ? 9.779 -2.423 4.077 1.00 96.19 185 PHE A CA 1
ATOM 1514 C C . PHE A 1 185 ? 8.783 -1.285 3.822 1.00 96.19 185 PHE A C 1
ATOM 1516 O O . PHE A 1 185 ? 7.620 -1.542 3.506 1.00 96.19 185 PHE A O 1
ATOM 1523 N N . ALA A 1 186 ? 9.215 -0.032 3.972 1.00 95.56 186 ALA A N 1
ATOM 1524 C CA . ALA A 1 186 ? 8.359 1.128 3.794 1.00 95.56 186 ALA A CA 1
ATOM 1525 C C . ALA A 1 186 ? 7.805 1.193 2.356 1.00 95.56 186 ALA A C 1
ATOM 1527 O O . ALA A 1 186 ? 8.486 0.803 1.401 1.00 95.56 186 ALA A O 1
ATOM 1528 N N . PRO A 1 187 ? 6.568 1.684 2.168 1.00 95.75 187 PRO A N 1
ATOM 1529 C CA . PRO A 1 187 ? 5.976 1.771 0.844 1.00 95.75 187 PRO A CA 1
ATOM 1530 C C . PRO A 1 187 ? 6.710 2.800 -0.018 1.00 95.75 187 PRO A C 1
ATOM 1532 O O . PRO A 1 187 ? 6.968 3.933 0.393 1.00 95.75 187 PRO A O 1
ATOM 1535 N N . ASN A 1 188 ? 6.980 2.421 -1.265 1.00 93.94 188 ASN A N 1
ATOM 1536 C CA . ASN A 1 188 ? 7.496 3.342 -2.270 1.00 93.94 188 ASN A CA 1
ATOM 1537 C C . ASN A 1 188 ? 6.406 4.314 -2.743 1.00 93.94 188 ASN A C 1
ATOM 1539 O O . ASN A 1 188 ? 5.210 4.019 -2.697 1.00 93.94 188 ASN A O 1
ATOM 1543 N N . ARG A 1 189 ? 6.829 5.449 -3.313 1.00 92.06 189 ARG A N 1
ATOM 1544 C CA . ARG A 1 189 ? 5.933 6.452 -3.924 1.00 92.06 189 ARG A CA 1
ATOM 1545 C C . ARG A 1 189 ? 4.972 5.848 -4.956 1.00 92.06 189 ARG A C 1
ATOM 1547 O O . ARG A 1 189 ? 3.855 6.331 -5.104 1.00 92.06 189 ARG A O 1
ATOM 1554 N N . ASP A 1 190 ? 5.388 4.805 -5.667 1.00 91.94 190 ASP A N 1
ATOM 1555 C CA . ASP A 1 190 ? 4.566 4.165 -6.700 1.00 91.94 190 ASP A CA 1
ATOM 1556 C C . ASP A 1 190 ? 3.408 3.342 -6.110 1.00 91.94 190 ASP A C 1
ATOM 1558 O O . ASP A 1 190 ? 2.325 3.293 -6.699 1.00 91.94 190 ASP A O 1
ATOM 1562 N N . ALA A 1 191 ? 3.574 2.790 -4.902 1.00 94.06 191 ALA A N 1
ATOM 1563 C CA . ALA A 1 191 ? 2.505 2.092 -4.183 1.00 94.06 191 ALA A CA 1
ATOM 1564 C C . ALA A 1 191 ? 1.360 3.046 -3.792 1.00 94.06 191 ALA A C 1
ATOM 1566 O O . ALA A 1 191 ? 0.195 2.655 -3.757 1.00 94.06 191 ALA A O 1
ATOM 1567 N N . SER A 1 192 ? 1.657 4.333 -3.576 1.00 93.62 192 SER A N 1
ATOM 1568 C CA . SER A 1 192 ? 0.638 5.359 -3.315 1.00 93.62 192 SER A CA 1
ATOM 1569 C C . SER A 1 192 ? -0.047 5.884 -4.586 1.00 93.62 192 SER A C 1
ATOM 1571 O O . SER A 1 192 ? -0.832 6.827 -4.508 1.00 93.62 192 SER A O 1
ATOM 1573 N N . ARG A 1 193 ? 0.274 5.352 -5.770 1.00 90.38 193 ARG A N 1
ATOM 1574 C CA . ARG A 1 193 ? -0.245 5.850 -7.058 1.00 90.38 193 ARG A CA 1
ATOM 1575 C C . ARG A 1 193 ? -0.936 4.780 -7.886 1.00 90.38 193 ARG A C 1
ATOM 1577 O O . ARG A 1 193 ? -1.846 5.108 -8.639 1.00 90.38 193 ARG A O 1
ATOM 1584 N N . ASN A 1 194 ? -0.504 3.528 -7.769 1.00 93.12 194 ASN A N 1
ATOM 1585 C CA . ASN A 1 194 ? -1.006 2.430 -8.581 1.00 93.12 194 ASN A CA 1
ATOM 1586 C C . ASN A 1 194 ? -1.480 1.261 -7.706 1.00 93.12 194 ASN A C 1
ATOM 1588 O O . ASN A 1 194 ? -0.755 0.794 -6.829 1.00 93.12 194 ASN A O 1
ATOM 1592 N N . GLN A 1 195 ? -2.687 0.759 -7.982 1.00 92.56 195 GLN A N 1
ATOM 1593 C CA . GLN A 1 195 ? -3.312 -0.315 -7.206 1.00 92.56 195 GLN A CA 1
ATOM 1594 C C . GLN A 1 195 ? -2.549 -1.647 -7.311 1.00 92.56 195 GLN A C 1
ATOM 1596 O O . GLN A 1 195 ? -2.380 -2.322 -6.300 1.00 92.56 195 GLN A O 1
ATOM 1601 N N . LYS A 1 196 ? -2.0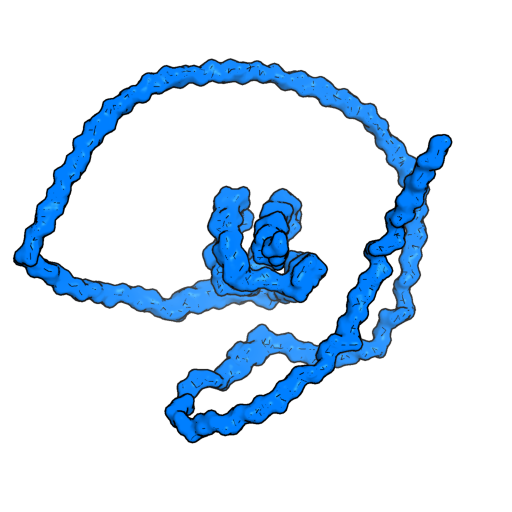38 -2.014 -8.496 1.00 93.25 196 LYS A N 1
ATOM 1602 C CA . LYS A 1 196 ? -1.267 -3.256 -8.687 1.00 93.25 196 LYS A CA 1
ATOM 1603 C C . LYS A 1 196 ? 0.054 -3.192 -7.918 1.00 93.25 196 LYS A C 1
ATOM 1605 O O . LYS A 1 196 ? 0.368 -4.114 -7.176 1.00 93.25 196 LYS A O 1
ATOM 1610 N N . VAL A 1 197 ? 0.767 -2.065 -7.999 1.00 94.50 197 VAL A N 1
ATOM 1611 C CA . VAL A 1 197 ? 2.017 -1.843 -7.242 1.00 94.50 197 VAL A CA 1
ATOM 1612 C C . VAL A 1 197 ? 1.769 -1.845 -5.731 1.00 94.50 197 VAL A C 1
ATOM 1614 O O . VAL A 1 197 ? 2.573 -2.381 -4.973 1.00 94.50 197 VAL A O 1
ATOM 1617 N N . LYS A 1 198 ? 0.640 -1.288 -5.280 1.00 95.69 198 LYS A N 1
ATOM 1618 C CA . LYS A 1 198 ? 0.226 -1.320 -3.872 1.00 95.69 198 LYS A CA 1
ATOM 1619 C C . LYS A 1 198 ? 0.045 -2.745 -3.362 1.00 95.69 198 LYS A C 1
ATOM 1621 O O . LYS A 1 198 ? 0.608 -3.084 -2.329 1.00 95.69 198 LYS A O 1
ATOM 1626 N N . PHE A 1 199 ? -0.716 -3.571 -4.079 1.00 96.19 199 PHE A N 1
ATOM 1627 C CA . PHE A 1 199 ? -0.942 -4.961 -3.677 1.00 96.19 199 PHE A CA 1
ATOM 1628 C C . PHE A 1 199 ? 0.303 -5.823 -3.808 1.00 96.19 199 PHE A C 1
ATOM 1630 O O . PHE A 1 199 ? 0.532 -6.672 -2.955 1.00 96.19 199 PHE A O 1
ATOM 1637 N N . TYR A 1 200 ? 1.145 -5.552 -4.802 1.00 95.25 200 TYR A N 1
ATOM 1638 C CA . TYR A 1 200 ? 2.465 -6.158 -4.881 1.00 95.25 200 TYR A CA 1
ATOM 1639 C C . TYR A 1 200 ? 3.285 -5.852 -3.624 1.00 95.25 200 TYR A C 1
ATOM 1641 O O . TYR A 1 200 ? 3.772 -6.768 -2.971 1.00 95.25 200 TYR A O 1
ATOM 1649 N N . TRP A 1 201 ? 3.388 -4.576 -3.237 1.00 96.06 201 TRP A N 1
ATOM 1650 C CA . TRP A 1 201 ? 4.090 -4.179 -2.015 1.00 96.06 201 TRP A CA 1
ATOM 1651 C C . TRP A 1 201 ? 3.486 -4.835 -0.767 1.00 96.06 201 TRP A C 1
ATOM 1653 O O . TRP A 1 201 ? 4.228 -5.418 0.018 1.00 96.06 201 TRP A O 1
ATOM 1663 N N . LEU A 1 202 ? 2.156 -4.811 -0.621 1.00 97.06 202 LEU A N 1
ATOM 1664 C CA . LEU A 1 202 ? 1.456 -5.474 0.483 1.00 97.06 202 LEU A CA 1
ATOM 1665 C C . LEU A 1 202 ? 1.777 -6.970 0.547 1.00 97.06 202 LEU A C 1
ATOM 1667 O O . LEU A 1 202 ? 2.001 -7.488 1.633 1.00 97.06 202 LEU A O 1
ATOM 1671 N N . ALA A 1 203 ? 1.827 -7.654 -0.599 1.00 96.38 203 ALA A N 1
ATOM 1672 C CA . ALA A 1 203 ? 2.152 -9.074 -0.665 1.00 96.38 203 ALA A CA 1
ATOM 1673 C C . ALA A 1 203 ? 3.599 -9.348 -0.224 1.00 96.38 203 ALA A C 1
ATOM 1675 O O . ALA A 1 203 ? 3.839 -10.308 0.501 1.00 96.38 203 ALA A O 1
ATOM 1676 N N . GLN A 1 204 ? 4.550 -8.479 -0.587 1.00 95.12 204 GLN A N 1
ATOM 1677 C CA . GLN A 1 204 ? 5.955 -8.607 -0.175 1.00 95.12 204 GLN A CA 1
ATOM 1678 C C . GLN A 1 204 ? 6.131 -8.486 1.345 1.00 95.12 204 GLN A C 1
ATOM 1680 O O . GLN A 1 204 ? 6.884 -9.250 1.946 1.00 95.12 204 GLN A O 1
ATOM 1685 N N . ILE A 1 205 ? 5.429 -7.545 1.983 1.00 96.75 205 ILE A N 1
ATOM 1686 C CA . ILE A 1 205 ? 5.523 -7.347 3.438 1.00 96.75 205 ILE A CA 1
ATOM 1687 C C . ILE A 1 205 ? 4.660 -8.328 4.241 1.00 96.75 205 ILE A C 1
ATOM 1689 O O . ILE A 1 205 ? 4.833 -8.425 5.451 1.00 96.75 205 ILE A O 1
ATOM 1693 N N . TRP A 1 206 ? 3.752 -9.065 3.593 1.00 96.62 206 TRP A N 1
ATOM 1694 C CA . TRP A 1 206 ? 2.775 -9.932 4.263 1.00 96.62 206 TRP A CA 1
ATOM 1695 C C . TRP A 1 206 ? 3.406 -11.090 5.044 1.00 96.62 206 TRP A C 1
ATOM 1697 O O . TRP A 1 206 ? 2.832 -11.585 6.016 1.00 96.62 206 TRP A O 1
ATOM 1707 N N . ASN A 1 207 ? 4.602 -11.505 4.626 1.00 94.88 207 ASN A N 1
ATOM 1708 C CA . ASN A 1 207 ? 5.373 -12.560 5.278 1.00 94.88 207 ASN A CA 1
ATOM 1709 C C . ASN A 1 207 ? 6.078 -12.076 6.554 1.00 94.88 207 ASN A C 1
ATOM 1711 O O . ASN A 1 207 ? 6.531 -12.893 7.348 1.00 94.88 207 ASN A O 1
ATOM 1715 N N . ASN A 1 208 ? 6.186 -10.760 6.765 1.00 97.25 208 ASN A N 1
ATOM 1716 C CA . ASN A 1 208 ? 6.731 -10.196 7.991 1.00 97.25 208 ASN A CA 1
ATOM 1717 C C . ASN A 1 208 ? 5.585 -9.885 8.957 1.00 97.25 208 ASN A C 1
ATOM 1719 O O . ASN A 1 208 ? 4.850 -8.921 8.754 1.00 97.25 208 ASN A O 1
ATOM 1723 N N . GLU A 1 209 ? 5.454 -10.691 10.006 1.00 97.25 209 GLU A N 1
ATOM 1724 C CA . GLU A 1 209 ? 4.359 -10.599 10.975 1.00 97.25 209 GLU A CA 1
ATOM 1725 C C . GLU A 1 209 ? 4.234 -9.212 11.617 1.00 97.25 209 GLU A C 1
ATOM 1727 O O . GLU A 1 209 ? 3.170 -8.604 11.540 1.00 97.25 209 GLU A O 1
ATOM 1732 N N . GLN A 1 210 ? 5.331 -8.654 12.134 1.00 97.12 210 GLN A N 1
ATOM 1733 C CA . GLN A 1 210 ? 5.322 -7.341 12.789 1.00 97.12 210 GLN A CA 1
ATOM 1734 C C . GLN A 1 210 ? 4.877 -6.221 11.838 1.00 97.12 210 GLN A C 1
ATOM 1736 O O . GLN A 1 210 ? 4.086 -5.350 12.198 1.00 97.12 210 GLN A O 1
ATOM 1741 N N . VAL A 1 211 ? 5.375 -6.229 10.598 1.00 97.44 211 VAL A N 1
ATOM 1742 C CA . VAL A 1 211 ? 4.993 -5.218 9.601 1.00 97.44 211 VAL A CA 1
ATOM 1743 C C . VAL A 1 211 ? 3.545 -5.425 9.156 1.00 97.44 211 VAL A C 1
ATOM 1745 O O . VAL A 1 211 ? 2.801 -4.451 9.024 1.00 97.44 211 VAL A O 1
ATOM 1748 N N . ARG A 1 212 ? 3.129 -6.680 8.956 1.00 97.69 212 ARG A N 1
ATOM 1749 C CA . ARG A 1 212 ? 1.756 -7.047 8.599 1.00 97.69 212 ARG A CA 1
ATOM 1750 C C . ARG A 1 212 ? 0.767 -6.535 9.641 1.00 97.69 212 ARG A C 1
ATOM 1752 O O . ARG A 1 212 ? -0.200 -5.892 9.249 1.00 97.69 212 ARG A O 1
ATOM 1759 N N . GLU A 1 213 ? 1.026 -6.740 10.929 1.00 97.75 213 GLU A N 1
ATOM 1760 C CA . GLU A 1 213 ? 0.166 -6.255 12.016 1.00 97.75 213 GLU A CA 1
ATOM 1761 C C . GLU A 1 213 ? 0.010 -4.732 11.998 1.00 97.75 213 GLU A C 1
ATOM 1763 O O . GLU A 1 213 ? -1.106 -4.216 12.064 1.00 97.75 213 GLU A O 1
ATOM 1768 N N . ILE A 1 214 ? 1.111 -3.987 11.839 1.00 97.50 214 ILE A N 1
ATOM 1769 C CA . ILE A 1 214 ? 1.070 -2.519 11.732 1.00 97.50 214 ILE A CA 1
ATOM 1770 C C . ILE A 1 214 ? 0.164 -2.094 10.570 1.00 97.50 214 ILE A C 1
ATOM 1772 O O . ILE A 1 214 ? -0.671 -1.198 10.722 1.00 97.50 214 ILE A O 1
ATOM 1776 N N . VAL A 1 215 ? 0.309 -2.739 9.410 1.00 97.62 215 VAL A N 1
ATOM 1777 C CA . VAL A 1 215 ? -0.506 -2.435 8.231 1.00 97.62 215 VAL A CA 1
ATOM 1778 C C . VAL A 1 215 ? -1.968 -2.802 8.451 1.00 97.62 215 VAL A C 1
ATOM 1780 O O . VAL A 1 215 ? -2.831 -1.975 8.170 1.00 97.62 215 VAL A O 1
ATOM 1783 N N . GLN A 1 216 ? -2.260 -3.992 8.975 1.00 97.69 216 GLN A N 1
ATOM 1784 C CA . GLN A 1 216 ? -3.627 -4.432 9.255 1.00 97.69 216 GLN A CA 1
ATOM 1785 C C . GLN A 1 216 ? -4.330 -3.468 10.213 1.00 97.69 216 GLN A C 1
ATOM 1787 O O . GLN A 1 216 ? -5.428 -3.010 9.905 1.00 97.69 216 GLN A O 1
ATOM 1792 N N . ASN A 1 217 ? -3.657 -3.060 11.292 1.00 97.50 217 ASN A N 1
ATOM 1793 C CA . ASN A 1 217 ? -4.176 -2.093 12.258 1.00 97.50 217 ASN A CA 1
ATOM 1794 C C . ASN A 1 217 ? -4.489 -0.733 11.616 1.00 97.50 217 ASN A C 1
ATOM 1796 O O . ASN A 1 217 ? -5.514 -0.118 11.907 1.00 97.50 217 ASN A O 1
ATOM 1800 N N . LEU A 1 218 ? -3.621 -0.237 10.728 1.00 96.94 218 LEU A N 1
ATOM 1801 C CA . LEU A 1 218 ? -3.857 1.029 10.026 1.00 96.94 218 LEU A CA 1
ATOM 1802 C C . LEU A 1 218 ? -4.994 0.924 9.006 1.00 96.94 218 LEU A C 1
ATOM 1804 O O . LEU A 1 218 ? -5.787 1.855 8.880 1.00 96.94 218 LEU A O 1
ATOM 1808 N N . ILE A 1 219 ? -5.093 -0.201 8.299 1.00 97.31 219 ILE A N 1
ATOM 1809 C CA . ILE A 1 219 ? -6.169 -0.449 7.338 1.00 97.31 219 ILE A CA 1
ATOM 1810 C C . ILE A 1 219 ? -7.514 -0.553 8.058 1.00 97.31 219 ILE A C 1
ATOM 1812 O O . ILE A 1 219 ? -8.464 0.112 7.649 1.00 97.31 219 ILE A O 1
ATOM 1816 N N . GLN A 1 220 ? -7.584 -1.308 9.156 1.00 96.81 220 GLN A N 1
ATOM 1817 C CA . GLN A 1 220 ? -8.785 -1.427 9.985 1.00 96.81 220 GLN A CA 1
ATOM 1818 C C . GLN A 1 220 ? -9.285 -0.055 10.444 1.00 96.81 220 GLN A C 1
ATOM 1820 O O . GLN A 1 220 ? -10.460 0.250 10.263 1.00 96.81 220 GLN A O 1
ATOM 1825 N N . LYS A 1 221 ? -8.392 0.814 10.937 1.00 95.62 221 LYS A N 1
ATOM 1826 C CA . LYS A 1 221 ? -8.746 2.175 11.381 1.00 95.62 221 LYS A CA 1
ATOM 1827 C C . LYS A 1 221 ? -9.396 3.040 10.303 1.00 95.62 221 LYS A C 1
ATOM 1829 O O . LYS A 1 221 ? -10.154 3.940 10.637 1.00 95.62 221 LYS A O 1
ATOM 1834 N N . VAL A 1 222 ? -9.060 2.820 9.033 1.00 95.94 222 VAL A N 1
ATOM 1835 C CA . VAL A 1 222 ? -9.556 3.647 7.923 1.00 95.94 222 VAL A CA 1
ATOM 1836 C C . VAL A 1 222 ? -10.738 3.010 7.198 1.00 95.94 222 VAL A C 1
ATOM 1838 O O . VAL A 1 222 ? -11.543 3.727 6.612 1.00 95.94 222 VAL A O 1
ATOM 1841 N N . MET A 1 223 ? -10.846 1.681 7.213 1.00 94.25 223 MET A N 1
ATOM 1842 C CA . MET A 1 223 ? -11.911 0.959 6.516 1.00 94.25 223 MET A CA 1
ATOM 1843 C C . MET A 1 223 ? -13.132 0.668 7.389 1.00 94.25 223 MET A C 1
ATOM 1845 O O . MET A 1 223 ? -14.219 0.491 6.836 1.00 94.25 223 MET A O 1
ATOM 1849 N N . LEU A 1 224 ? -12.980 0.618 8.715 1.00 89.75 224 LEU A N 1
ATOM 1850 C CA . LEU A 1 224 ? -14.113 0.474 9.623 1.00 89.75 224 LEU A CA 1
ATOM 1851 C C . LEU A 1 224 ? -14.865 1.808 9.727 1.00 89.75 224 LEU A C 1
ATOM 1853 O O . LEU A 1 224 ? -14.231 2.844 9.943 1.00 89.75 224 LEU A O 1
ATOM 1857 N N . PRO A 1 225 ? -16.201 1.811 9.588 1.00 72.38 225 PRO A N 1
ATOM 1858 C CA . PRO A 1 225 ? -16.985 2.995 9.884 1.00 72.38 225 PRO A CA 1
ATOM 1859 C C . PRO A 1 225 ? -16.846 3.289 11.378 1.00 72.38 225 PRO A C 1
ATOM 1861 O O . PRO A 1 225 ? -17.170 2.445 12.213 1.00 72.38 225 PRO A O 1
ATOM 1864 N N . THR A 1 226 ? -16.354 4.475 11.722 1.00 61.72 226 THR A N 1
ATOM 1865 C CA . THR A 1 226 ? -16.525 5.028 13.065 1.00 61.72 226 THR A CA 1
ATOM 1866 C C . THR A 1 226 ? -18.013 5.322 13.231 1.00 61.72 226 THR A C 1
ATOM 1868 O O . THR A 1 226 ? -18.502 6.334 12.727 1.00 61.72 226 THR A O 1
ATOM 1871 N N . PHE A 1 227 ? -18.734 4.377 13.830 1.00 42.12 227 PHE A N 1
ATOM 1872 C CA . PHE A 1 227 ? -20.105 4.570 14.293 1.00 42.12 227 PHE A CA 1
ATOM 1873 C C . PHE A 1 227 ? -20.113 5.303 15.633 1.00 42.12 227 PHE A C 1
ATOM 1875 O O . PHE A 1 227 ? -19.185 5.056 16.441 1.00 42.12 227 PHE A O 1
#

pLDDT: mean 70.76, std 21.4, range [34.97, 98.19]

Radius of gyration: 30.81 Å; chains: 1; bounding box: 63×88×76 Å

Sequence (227 aa):
MLVDQIVLNDFNRPLNFSSISQYKIANLEVNNNKVSRKLSDRSFFEKYYNIVPVENEDEMNDMFQPPQTQNESESYPSSPISGFFPTSYMTVQQIPAMIVLVPMPAPYTMNPNLPIPSTHFHDRHKHPVHYEKDRIAKVLKTMDTVNVHETAPYQWMKKEFGRAITQKEFNHIYPTLKLTIPGKFAPNRDASRNQKVKFYWLAQIWNNEQVREIVQNLIQKVMLPTF

Secondary structure (DSSP, 8-state):
-----------------------------------------THHHHTT----------S--S--PPP-------PPPP-----------------------PPPPPP----TTS--------------HHHHHHHHHHHHHTTTT--GGGSHHHHHHHHHHSSPPPHHHHHHHHHHHHHHS-TTTSPPTTTTT-HHHHHHHHHHHTT-HHHHHHHHHHHHHHHS---

Organism: NCBI:txid1144522

Foldseek 3Di:
DDDDDDDPDDDDDDPDPPDDDDDDDDDDDDDDDDDDDDDPCVVVVCVLDPPDPPPDDDDDPPDDDDDDDDDDDDDDDDDDDPDDDDPDDDDPDDDDDDDDPDDDPDPDDPDPPDDPPPPPVPPPPPPPPVVVVVVVVVVVVVVVPDDLCPAPQQVVCCVPQVGDDDLVLCLVCLVVQQVPPPPVLRQDPVLSPDVSSVSVSLSVCCVPPVSVVVVVVSSCVRRDDPD